Protein AF-A0A6M0SWA8-F1 (afdb_monomer)

Solvent-accessible surface area (backbone atoms only — not comparable to full-atom values): 9910 Å² total; per-residue (Å²): 118,70,66,63,54,53,54,52,53,52,52,48,53,52,52,54,49,52,57,47,47,53,58,35,50,73,80,53,57,75,92,80,44,59,65,74,57,52,52,50,52,48,52,51,48,14,58,76,69,71,44,57,56,64,62,43,41,53,39,29,36,50,33,35,75,61,70,36,56,73,95,47,14,62,62,49,36,49,51,20,42,51,37,8,68,78,25,74,37,49,47,63,52,30,41,50,33,52,40,44,51,29,62,45,65,70,53,54,78,85,45,48,64,58,52,45,51,48,44,47,50,24,26,72,65,20,59,53,40,38,45,48,42,32,70,22,44,52,78,28,41,58,55,32,39,76,57,72,44,49,70,68,56,51,37,48,51,46,15,54,38,15,54,74,70,39,52,51,61,54,39,33,51,52,52,43,52,52,44,52,50,52,50,55,62,67,67,77,118

Structure (mmCIF, N/CA/C/O backbone):
data_AF-A0A6M0SWA8-F1
#
_entry.id   AF-A0A6M0SWA8-F1
#
loop_
_atom_site.group_PDB
_atom_site.id
_atom_site.type_symbol
_atom_site.label_atom_id
_atom_site.label_alt_id
_atom_site.label_comp_id
_atom_site.label_asym_id
_atom_site.label_entity_id
_atom_site.label_seq_id
_atom_site.pdbx_PDB_ins_code
_atom_site.Cartn_x
_atom_site.Cartn_y
_atom_site.Cartn_z
_atom_site.occupancy
_atom_site.B_iso_or_equiv
_atom_site.auth_seq_id
_atom_site.auth_comp_id
_atom_site.auth_asym_id
_atom_site.auth_atom_id
_atom_site.pdbx_PDB_model_num
ATOM 1 N N . LEU A 1 1 ? -10.615 3.601 44.415 1.00 48.41 1 LEU A N 1
ATOM 2 C CA . LEU A 1 1 ? -10.155 4.590 43.409 1.00 48.41 1 LEU A CA 1
ATOM 3 C C . LEU A 1 1 ? -9.628 3.986 42.090 1.00 48.41 1 LEU A C 1
ATOM 5 O O . LEU A 1 1 ? -9.833 4.650 41.086 1.00 48.41 1 LEU A O 1
ATOM 9 N N . PRO A 1 2 ? -9.066 2.755 42.005 1.00 54.34 2 PRO A N 1
ATOM 10 C CA . PRO A 1 2 ? -8.656 2.176 40.709 1.00 54.34 2 PRO A CA 1
ATOM 11 C C . PRO A 1 2 ? -9.831 1.843 39.769 1.00 54.34 2 PRO A C 1
ATOM 13 O O . PRO A 1 2 ? -9.751 2.064 38.568 1.00 54.34 2 PRO A O 1
ATOM 16 N N . LEU A 1 3 ? -10.955 1.369 40.321 1.00 51.22 3 LEU A N 1
ATOM 17 C CA . LEU A 1 3 ? -12.119 0.914 39.543 1.00 51.22 3 LEU A CA 1
ATOM 18 C C . LEU A 1 3 ? -12.863 2.046 38.813 1.00 51.22 3 LEU A C 1
ATOM 20 O O . LEU A 1 3 ? -13.362 1.838 37.714 1.00 51.22 3 LEU A O 1
ATOM 24 N N . ALA A 1 4 ? -12.887 3.254 39.386 1.00 55.19 4 ALA A N 1
ATOM 25 C CA . ALA A 1 4 ? -13.486 4.419 38.732 1.00 55.19 4 ALA A CA 1
ATOM 26 C C . ALA A 1 4 ? -12.652 4.880 37.521 1.00 55.19 4 ALA A C 1
ATOM 28 O O . ALA A 1 4 ? -13.214 5.231 36.490 1.00 55.19 4 ALA A O 1
ATOM 29 N N . GLY A 1 5 ? -11.316 4.809 37.609 1.00 52.88 5 GLY A N 1
ATOM 30 C CA . GLY A 1 5 ? -10.421 5.137 36.493 1.00 52.88 5 GLY A CA 1
ATOM 31 C C . GLY A 1 5 ? -10.495 4.127 35.343 1.00 52.88 5 GLY A C 1
ATOM 32 O O . GLY A 1 5 ? -10.511 4.527 34.183 1.00 52.88 5 GLY A O 1
ATOM 33 N N .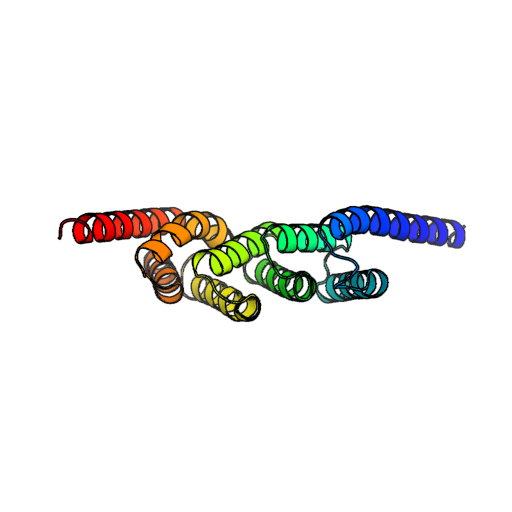 VAL A 1 6 ? -10.624 2.831 35.654 1.00 60.00 6 VAL A N 1
ATOM 34 C CA . VAL A 1 6 ? -10.799 1.768 34.645 1.00 60.00 6 VAL A CA 1
ATOM 35 C C . VAL A 1 6 ? -12.171 1.860 33.958 1.00 60.00 6 VAL A C 1
ATOM 37 O O . VAL A 1 6 ? -12.254 1.706 32.740 1.00 60.00 6 VAL A O 1
ATOM 40 N N . GLY A 1 7 ? -13.240 2.182 34.696 1.00 57.19 7 GLY A N 1
ATOM 41 C CA . GLY A 1 7 ? -14.581 2.378 34.125 1.00 57.19 7 GLY A CA 1
ATOM 42 C C . GLY A 1 7 ? -14.690 3.600 33.202 1.00 57.19 7 GLY A C 1
ATOM 43 O O . GLY A 1 7 ? -15.325 3.531 32.154 1.00 57.19 7 GLY A O 1
ATOM 44 N N . ILE A 1 8 ? -14.017 4.705 33.540 1.00 64.25 8 ILE A N 1
ATOM 45 C CA . ILE A 1 8 ? -13.989 5.913 32.696 1.00 64.25 8 ILE A CA 1
ATOM 46 C C . ILE A 1 8 ? -13.127 5.691 31.445 1.00 64.25 8 ILE A C 1
ATOM 48 O O . ILE A 1 8 ? -13.521 6.093 30.351 1.00 64.25 8 ILE A O 1
ATOM 52 N N . ALA A 1 9 ? -11.977 5.020 31.580 1.00 63.47 9 ALA A N 1
ATOM 53 C CA . ALA A 1 9 ? -11.093 4.736 30.450 1.00 63.47 9 ALA A CA 1
ATOM 54 C C . ALA A 1 9 ? -11.745 3.794 29.423 1.00 63.47 9 ALA A C 1
ATOM 56 O O . ALA A 1 9 ? -11.674 4.049 28.223 1.00 63.47 9 ALA A O 1
ATOM 57 N N . THR A 1 10 ? -12.424 2.740 29.884 1.00 66.19 10 THR A N 1
ATOM 58 C CA . THR A 1 10 ? -13.144 1.797 29.007 1.00 66.19 10 THR A CA 1
ATOM 59 C C . THR A 1 10 ? -14.345 2.444 28.318 1.00 66.19 10 THR A C 1
ATOM 61 O O . THR A 1 10 ? -14.522 2.254 27.117 1.00 66.19 10 THR A O 1
ATOM 64 N N . GLY A 1 11 ? -15.113 3.279 29.028 1.00 73.50 11 GLY A N 1
ATOM 65 C CA . GLY A 1 11 ? -16.209 4.048 28.433 1.00 73.50 11 GLY A CA 1
ATOM 66 C C . GLY A 1 11 ? -15.736 5.040 27.367 1.00 73.50 11 GLY A C 1
ATOM 67 O O . GLY A 1 11 ? -16.333 5.117 26.296 1.00 73.50 11 GLY A O 1
ATOM 68 N N . LYS A 1 12 ? -14.632 5.760 27.614 1.00 75.31 12 LYS A N 1
ATOM 69 C CA . LYS A 1 12 ? -14.051 6.685 26.630 1.00 75.31 12 LYS A CA 1
ATOM 70 C C . LYS A 1 12 ? -13.551 5.964 25.376 1.00 75.31 12 LYS A C 1
ATOM 72 O O . LYS A 1 12 ? -13.887 6.398 24.284 1.00 75.31 12 LYS A O 1
ATOM 77 N N . MET A 1 13 ? -12.817 4.860 25.525 1.00 75.94 13 MET A N 1
ATOM 78 C CA . MET A 1 13 ? -12.334 4.081 24.376 1.00 75.94 13 MET A CA 1
ATOM 79 C C . MET A 1 13 ? -13.484 3.530 23.523 1.00 75.94 13 MET A C 1
ATOM 81 O O . MET A 1 13 ? -13.403 3.562 22.301 1.00 75.94 13 MET A O 1
ATOM 85 N N . ALA A 1 14 ? -14.577 3.078 24.148 1.00 78.38 14 ALA A N 1
ATOM 86 C CA . ALA A 1 14 ? -15.762 2.629 23.418 1.00 78.38 14 ALA A CA 1
ATOM 87 C C . ALA A 1 14 ? -16.449 3.776 22.653 1.00 78.38 14 ALA A C 1
ATOM 89 O O . ALA A 1 14 ? -16.844 3.592 21.506 1.00 78.38 14 ALA A O 1
ATOM 90 N N . MET A 1 15 ? -16.562 4.965 23.258 1.00 82.38 15 MET A N 1
ATOM 91 C CA . MET A 1 15 ? -17.120 6.146 22.584 1.00 82.38 15 MET A CA 1
ATOM 92 C C . MET A 1 15 ? -16.237 6.640 21.431 1.00 82.38 15 MET A C 1
ATOM 94 O O . MET A 1 15 ? -16.758 6.984 20.372 1.00 82.38 15 MET A O 1
ATOM 98 N N . ASP A 1 16 ? -14.916 6.677 21.627 1.00 82.69 16 ASP A N 1
ATOM 99 C CA . ASP A 1 16 ? -13.962 7.094 20.594 1.00 82.69 16 ASP A CA 1
ATOM 100 C C . ASP A 1 16 ? -13.998 6.108 19.409 1.00 82.69 16 ASP A C 1
ATOM 102 O O . ASP A 1 16 ? -14.085 6.533 18.255 1.00 82.69 16 ASP A O 1
ATOM 106 N N . PHE A 1 17 ? -14.063 4.799 19.688 1.00 86.12 17 PHE A N 1
ATOM 107 C CA . PHE A 1 17 ? -14.251 3.778 18.658 1.00 86.12 17 PHE A CA 1
ATOM 108 C C . PHE A 1 17 ? -15.569 3.948 17.901 1.00 86.12 17 PHE A C 1
ATOM 110 O O . PHE A 1 17 ? -15.567 3.914 16.675 1.00 86.12 17 PHE A O 1
ATOM 117 N N . GLU A 1 18 ? -16.688 4.166 18.596 1.00 86.88 18 GLU A N 1
ATOM 118 C CA . GLU A 1 18 ? -17.991 4.360 17.949 1.00 86.88 18 GLU A CA 1
ATOM 119 C C . GLU A 1 18 ? -17.982 5.590 17.026 1.00 86.88 18 GLU A C 1
ATOM 121 O O . GLU A 1 18 ? -18.506 5.541 15.916 1.00 86.88 18 GLU A O 1
ATOM 126 N N . SER A 1 19 ? -17.320 6.671 17.446 1.00 86.25 19 SER A N 1
ATOM 127 C CA . SER A 1 19 ? -17.124 7.876 16.631 1.00 86.25 19 SER A CA 1
ATOM 128 C C . SER A 1 19 ? -16.290 7.600 15.374 1.00 86.25 19 SER A C 1
ATOM 130 O O . SER A 1 19 ? -16.637 8.037 14.275 1.00 86.25 19 SER A O 1
ATOM 132 N N . ASN A 1 20 ? -15.207 6.831 15.500 1.00 83.56 20 ASN A N 1
ATOM 133 C CA . ASN A 1 20 ? -14.373 6.459 14.357 1.00 83.56 20 ASN A CA 1
ATOM 134 C C . ASN A 1 20 ? -15.078 5.471 13.426 1.00 83.56 20 ASN A C 1
ATOM 136 O O . ASN A 1 20 ? -15.030 5.634 12.205 1.00 83.56 20 ASN A O 1
ATOM 140 N N . PHE A 1 21 ? -15.814 4.510 13.977 1.00 90.81 21 PHE A N 1
ATOM 141 C CA . PHE A 1 21 ? -16.659 3.620 13.196 1.00 90.81 21 PHE A CA 1
ATOM 142 C C . PHE A 1 21 ? -17.759 4.387 12.464 1.00 90.81 21 PHE A C 1
ATOM 144 O O . PHE A 1 21 ? -18.060 4.052 11.325 1.00 90.81 21 PHE A O 1
ATOM 151 N N . ALA A 1 22 ? -18.317 5.449 13.053 1.00 90.81 22 ALA A N 1
ATOM 152 C CA . ALA A 1 22 ? -19.299 6.288 12.374 1.00 90.81 22 ALA A CA 1
ATOM 153 C C . ALA A 1 22 ? -18.744 6.922 11.087 1.00 90.81 22 ALA A C 1
ATOM 155 O O . ALA A 1 22 ? -19.502 7.125 10.146 1.00 90.81 22 ALA A O 1
ATOM 156 N N . LYS A 1 23 ? -17.430 7.191 10.998 1.00 89.75 23 LYS A N 1
ATOM 157 C CA . LYS A 1 23 ? -16.792 7.589 9.729 1.00 89.75 23 LYS A CA 1
ATOM 158 C C . LYS A 1 23 ? -16.758 6.425 8.743 1.00 89.75 23 LYS A C 1
ATOM 160 O O . LYS A 1 23 ? -17.141 6.600 7.591 1.00 89.75 23 LYS A O 1
ATOM 165 N N . VAL A 1 24 ? -16.335 5.240 9.186 1.00 91.81 24 VAL A N 1
ATOM 166 C CA . VAL A 1 24 ? -16.297 4.031 8.345 1.00 91.81 24 VAL A CA 1
ATOM 167 C C . VAL A 1 24 ? -17.693 3.698 7.815 1.00 91.81 24 VAL A C 1
ATOM 169 O O . VAL A 1 24 ? -17.849 3.442 6.628 1.00 91.81 24 VAL A O 1
ATOM 172 N N . SER A 1 25 ? -18.731 3.786 8.645 1.00 91.88 25 SER A N 1
ATOM 173 C CA . SER A 1 25 ? -20.102 3.476 8.242 1.00 91.88 25 SER A CA 1
ATOM 174 C C . SER A 1 25 ? -20.669 4.430 7.191 1.00 91.88 25 SER A C 1
ATOM 176 O O . SER A 1 25 ? -21.586 4.038 6.478 1.00 91.88 25 SER A O 1
ATOM 178 N N . THR A 1 26 ? -20.109 5.638 7.022 1.00 93.50 26 THR A N 1
ATOM 179 C CA . THR A 1 26 ? -20.525 6.550 5.937 1.00 93.50 26 THR A CA 1
ATOM 180 C C . THR A 1 26 ? -20.212 6.019 4.540 1.00 93.50 26 THR A C 1
ATOM 182 O O . THR A 1 26 ? -20.862 6.430 3.581 1.00 93.50 26 THR A O 1
ATOM 185 N N . VAL A 1 27 ? -19.233 5.116 4.423 1.00 91.69 27 VAL A N 1
ATOM 186 C CA . VAL A 1 27 ? -18.829 4.489 3.156 1.00 91.69 27 VAL A CA 1
ATOM 187 C C . VAL A 1 27 ? -19.264 3.025 3.058 1.00 91.69 27 VAL A C 1
ATOM 189 O O . VAL A 1 27 ? -18.990 2.380 2.050 1.00 91.69 27 VAL A O 1
ATOM 192 N N . LEU A 1 28 ? -19.947 2.501 4.083 1.00 91.50 28 LEU A N 1
ATOM 193 C CA . LEU A 1 28 ? -20.493 1.146 4.087 1.00 91.50 28 LEU A CA 1
ATOM 194 C C . LEU A 1 28 ? -21.960 1.130 3.646 1.00 91.50 28 LEU A C 1
ATOM 196 O O . LEU A 1 28 ? -22.745 2.013 3.985 1.00 91.50 28 LEU A O 1
ATOM 200 N N . ASP A 1 29 ? -22.348 0.058 2.962 1.00 91.00 29 ASP A N 1
ATOM 201 C CA . ASP A 1 29 ? -23.743 -0.280 2.688 1.00 91.00 29 ASP A CA 1
ATOM 202 C C . ASP A 1 29 ? -24.220 -1.332 3.696 1.00 91.00 29 ASP A C 1
ATOM 204 O O . ASP A 1 29 ? -23.761 -2.479 3.699 1.00 91.00 29 ASP A O 1
ATOM 208 N N . SER A 1 30 ? -25.176 -0.946 4.541 1.00 88.38 30 SER A N 1
ATOM 209 C CA . SER A 1 30 ? -25.758 -1.815 5.568 1.00 88.38 30 SER A CA 1
ATOM 210 C C . SER A 1 30 ? -26.562 -2.994 5.009 1.00 88.38 30 SER A C 1
ATOM 212 O O . SER A 1 30 ? -26.872 -3.920 5.757 1.00 88.38 30 SER A O 1
ATOM 214 N N . ASN A 1 31 ? -26.897 -2.998 3.714 1.00 90.19 31 ASN A N 1
ATOM 215 C CA . ASN A 1 31 ? -27.516 -4.152 3.056 1.00 90.19 31 ASN A CA 1
ATOM 216 C C . ASN A 1 31 ? -26.491 -5.229 2.673 1.00 90.19 31 ASN A C 1
ATOM 218 O O . ASN A 1 31 ? -26.875 -6.368 2.414 1.00 90.19 31 ASN A O 1
ATOM 222 N N . ILE A 1 32 ? -25.204 -4.870 2.604 1.00 88.81 32 ILE A N 1
ATOM 223 C CA . ILE A 1 32 ? -24.116 -5.759 2.178 1.00 88.81 32 ILE A CA 1
ATOM 224 C C . ILE A 1 32 ? -23.350 -6.289 3.392 1.00 88.81 32 ILE A C 1
ATOM 226 O O . ILE A 1 32 ? -23.013 -7.472 3.430 1.00 88.81 32 ILE A O 1
ATOM 230 N N . VAL A 1 33 ? -23.094 -5.440 4.391 1.00 90.44 33 VAL A N 1
ATOM 231 C CA . VAL A 1 33 ? -22.358 -5.816 5.607 1.00 90.44 33 VAL A CA 1
ATOM 232 C C . VAL A 1 33 ? -23.167 -5.538 6.872 1.00 90.44 33 VAL A C 1
ATOM 234 O O . VAL A 1 33 ? -23.855 -4.525 6.989 1.00 90.44 33 VAL A O 1
ATOM 237 N N . ASN A 1 34 ? -23.044 -6.422 7.865 1.00 93.69 34 ASN A N 1
ATOM 238 C CA . ASN A 1 34 ? -23.586 -6.183 9.198 1.00 93.69 34 ASN A CA 1
ATOM 239 C C . ASN A 1 34 ? -22.611 -5.311 10.002 1.00 93.69 34 ASN A C 1
ATOM 241 O O . ASN A 1 34 ? -21.468 -5.704 10.223 1.00 93.69 34 ASN A O 1
ATOM 245 N N . PHE A 1 35 ? -23.059 -4.145 10.469 1.00 92.69 35 PHE A N 1
ATOM 246 C CA . PHE A 1 35 ? -22.194 -3.201 11.182 1.00 92.69 35 PHE A CA 1
ATOM 247 C C . PHE A 1 35 ? -21.642 -3.745 12.503 1.00 92.69 35 PHE A C 1
ATOM 249 O O . PHE A 1 35 ? -20.493 -3.460 12.833 1.00 92.69 35 PHE A O 1
ATOM 256 N N . ASP A 1 36 ? -22.414 -4.535 13.248 1.00 91.69 36 ASP A N 1
ATOM 257 C CA . ASP A 1 36 ? -21.958 -5.085 14.526 1.00 91.69 36 ASP A CA 1
ATOM 258 C C . ASP A 1 36 ? -20.887 -6.154 14.332 1.00 91.69 36 ASP A C 1
ATOM 260 O O . ASP A 1 36 ? -20.001 -6.294 15.175 1.00 91.69 36 ASP A O 1
ATOM 264 N N . ASP A 1 37 ? -20.954 -6.927 13.253 1.00 92.25 37 ASP A N 1
ATOM 265 C CA . ASP A 1 37 ? -19.904 -7.886 12.908 1.00 92.25 37 ASP A CA 1
ATOM 266 C C . ASP A 1 37 ? -18.684 -7.164 12.337 1.00 92.25 37 ASP A C 1
ATOM 268 O O . ASP A 1 37 ? -17.570 -7.400 12.796 1.00 92.25 37 ASP A O 1
ATOM 272 N N . TYR A 1 38 ? -18.894 -6.157 11.488 1.00 93.94 38 TYR A N 1
ATOM 273 C CA . TYR A 1 38 ? -17.816 -5.333 10.941 1.00 93.94 38 TYR A CA 1
ATOM 274 C C . TYR A 1 38 ? -17.005 -4.612 12.032 1.00 93.94 38 TYR A C 1
ATOM 276 O O . TYR A 1 38 ? -15.779 -4.520 11.960 1.00 93.94 38 TYR A O 1
ATOM 284 N N . LYS A 1 39 ? -17.672 -4.131 13.090 1.00 93.38 39 LYS A N 1
ATOM 285 C CA . LYS A 1 39 ? -17.007 -3.586 14.284 1.00 93.38 39 LYS A CA 1
ATOM 286 C C . LYS A 1 39 ? -16.116 -4.623 14.963 1.00 93.38 39 LYS A C 1
ATOM 288 O O . LYS A 1 39 ? -14.992 -4.294 15.340 1.00 93.38 39 LYS A O 1
ATOM 293 N N . LYS A 1 40 ? -16.604 -5.858 15.137 1.00 93.88 40 LYS A N 1
ATOM 294 C CA . LYS A 1 40 ? -15.820 -6.950 15.742 1.00 93.88 40 LYS A CA 1
ATOM 295 C C . LYS A 1 40 ? -14.608 -7.287 14.881 1.00 93.88 40 LYS A C 1
ATOM 297 O O . LYS A 1 40 ? -13.519 -7.430 15.430 1.00 93.88 40 LYS A O 1
ATOM 302 N N . ASP A 1 41 ? -14.781 -7.331 13.564 1.00 94.69 41 ASP A N 1
ATOM 303 C CA . ASP A 1 41 ? -13.701 -7.611 12.619 1.00 94.69 41 ASP A CA 1
ATOM 304 C C . ASP A 1 41 ? -12.610 -6.537 12.685 1.00 94.69 41 ASP A C 1
ATOM 306 O O . ASP A 1 41 ? -11.430 -6.868 12.791 1.00 94.69 41 ASP A O 1
ATOM 310 N N . ILE A 1 42 ? -12.987 -5.252 12.724 1.00 94.31 42 ILE A N 1
ATOM 311 C CA . ILE A 1 42 ? -12.039 -4.143 12.922 1.00 94.31 42 ILE A CA 1
ATOM 312 C C . ILE A 1 42 ? -11.285 -4.287 14.249 1.00 94.31 42 ILE A C 1
ATOM 314 O O . ILE A 1 42 ? -10.059 -4.169 14.268 1.00 94.31 42 ILE A O 1
ATOM 318 N N . LEU A 1 43 ? -11.991 -4.546 15.355 1.00 92.94 43 LEU A N 1
ATOM 319 C CA . LEU A 1 43 ? -11.377 -4.688 16.680 1.00 92.94 43 LEU A CA 1
ATOM 320 C C . LEU A 1 43 ? -10.385 -5.856 16.720 1.00 92.94 43 LEU A C 1
ATOM 322 O O . LEU A 1 43 ? -9.272 -5.709 17.232 1.00 92.94 43 LEU A O 1
ATOM 326 N N . GLN A 1 44 ? -10.771 -6.998 16.153 1.00 94.06 44 GLN A N 1
ATOM 327 C CA . GLN A 1 44 ? -9.931 -8.187 16.083 1.00 94.06 44 GLN A CA 1
ATOM 328 C C . GLN A 1 44 ? -8.697 -7.931 15.210 1.00 94.06 44 GLN A C 1
ATOM 330 O O . GLN A 1 44 ? -7.569 -8.130 15.658 1.00 94.06 44 GLN A O 1
ATOM 335 N N . ALA A 1 45 ? -8.892 -7.406 14.000 1.00 93.62 45 ALA A N 1
ATOM 336 C CA . ALA A 1 45 ? -7.817 -7.145 13.050 1.00 93.62 45 ALA A CA 1
ATOM 337 C C . ALA A 1 45 ? -6.823 -6.080 13.545 1.00 93.62 45 ALA A C 1
ATOM 339 O O . ALA A 1 45 ? -5.612 -6.226 13.350 1.00 93.62 45 ALA A O 1
ATOM 340 N N . SER A 1 46 ? -7.312 -5.034 14.215 1.00 91.88 46 SER A N 1
ATOM 341 C CA . SER A 1 46 ? -6.493 -4.017 14.886 1.00 91.88 46 SER A CA 1
ATOM 342 C C . SER A 1 46 ? -5.615 -4.641 15.974 1.00 91.88 46 SER A C 1
ATOM 344 O O . SER A 1 46 ? -4.401 -4.405 16.001 1.00 91.88 46 SER A O 1
ATOM 346 N N . SER A 1 47 ? -6.205 -5.491 16.820 1.00 91.62 47 SER A N 1
ATOM 347 C CA . SER A 1 47 ? -5.501 -6.206 17.888 1.00 91.62 47 SER A CA 1
ATOM 348 C C . SER A 1 47 ? -4.414 -7.133 17.333 1.00 91.62 47 SER A C 1
ATOM 350 O O . SER A 1 47 ? -3.253 -7.055 17.747 1.00 91.62 47 SER A O 1
ATOM 352 N N . ASP A 1 48 ? -4.754 -7.938 16.323 1.00 89.00 48 ASP A N 1
ATOM 353 C CA . ASP A 1 48 ? -3.834 -8.885 15.681 1.00 89.00 48 ASP A CA 1
ATOM 354 C C . ASP A 1 48 ? -2.682 -8.172 14.964 1.00 89.00 48 ASP A C 1
ATOM 356 O O . ASP A 1 48 ? -1.527 -8.608 15.009 1.00 89.00 48 ASP A O 1
ATOM 360 N N . SER A 1 49 ? -2.977 -7.023 14.350 1.00 85.38 49 SER A N 1
ATOM 361 C CA . SER A 1 49 ? -1.979 -6.179 13.686 1.00 85.38 49 SER A CA 1
ATOM 362 C C . SER A 1 49 ? -1.130 -5.373 14.677 1.00 85.38 49 SER A C 1
ATOM 364 O O .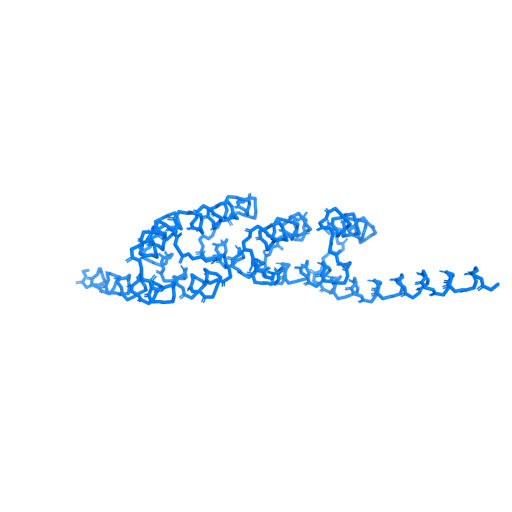 SER A 1 49 ? -0.080 -4.850 14.294 1.00 85.38 49 SER A O 1
ATOM 366 N N . LYS A 1 50 ? -1.533 -5.313 15.956 1.00 88.19 50 LYS A N 1
ATOM 367 C CA . LYS A 1 50 ? -0.949 -4.470 17.015 1.00 88.19 50 LYS A CA 1
ATOM 368 C C . LYS A 1 50 ? -0.962 -2.980 16.663 1.00 88.19 50 LYS A C 1
ATOM 370 O O . LYS A 1 50 ? 0.012 -2.274 16.925 1.00 88.19 50 LYS A O 1
ATOM 375 N N . ILE A 1 51 ? -2.053 -2.524 16.057 1.00 87.56 51 ILE A N 1
ATOM 376 C CA . ILE A 1 51 ? -2.267 -1.128 15.660 1.00 87.56 51 ILE A CA 1
ATOM 377 C C . ILE A 1 51 ? -3.469 -0.593 16.423 1.00 87.56 51 ILE A C 1
ATOM 379 O O . ILE A 1 51 ? -4.380 -1.358 16.728 1.00 87.56 51 ILE A O 1
ATOM 383 N N . SER A 1 52 ? -3.473 0.697 16.760 1.00 90.00 52 SER A N 1
ATOM 384 C CA . SER A 1 52 ? -4.622 1.296 17.442 1.00 90.00 52 SER A CA 1
ATOM 385 C C . SER A 1 52 ? -5.896 1.137 16.608 1.00 90.00 52 SER A C 1
ATOM 387 O O . SER A 1 52 ? -5.857 1.193 15.378 1.00 90.00 52 SER A O 1
ATOM 389 N N . VAL A 1 53 ? -7.030 0.925 17.275 1.00 90.38 53 VAL A N 1
ATOM 390 C CA . VAL A 1 53 ? -8.317 0.737 16.590 1.00 90.38 53 VAL A CA 1
ATOM 391 C C . VAL A 1 53 ? -8.673 1.971 15.760 1.00 90.38 53 VAL A C 1
ATOM 393 O O . VAL A 1 53 ? -9.227 1.838 14.672 1.00 90.38 53 VAL A O 1
ATOM 396 N N . ASP A 1 54 ? -8.298 3.157 16.238 1.00 89.00 54 ASP A N 1
ATOM 397 C CA . ASP A 1 54 ? -8.509 4.432 15.556 1.00 89.00 54 ASP A CA 1
ATOM 398 C C . ASP A 1 54 ? -7.753 4.479 14.223 1.00 89.00 54 ASP A C 1
ATOM 400 O O . ASP A 1 54 ? -8.366 4.646 13.170 1.00 89.00 54 ASP A O 1
ATOM 404 N N . GLU A 1 55 ? -6.441 4.229 14.251 1.00 88.19 55 GLU A N 1
ATOM 405 C CA . GLU A 1 55 ? -5.598 4.197 13.049 1.00 88.19 55 GLU A CA 1
ATOM 406 C C . GLU A 1 55 ? -6.042 3.096 12.076 1.00 88.19 55 GLU A C 1
ATOM 408 O O . GLU A 1 55 ? -6.080 3.301 10.862 1.00 88.19 55 GLU A O 1
ATOM 413 N N . PHE A 1 56 ? -6.431 1.929 12.597 1.00 92.12 56 PHE A N 1
ATOM 414 C CA . PHE A 1 56 ? -6.933 0.843 11.763 1.00 92.12 56 PHE A CA 1
ATOM 415 C C . PHE A 1 56 ? -8.269 1.210 11.101 1.00 92.12 56 PHE A C 1
ATOM 417 O O . PHE A 1 56 ? -8.448 0.971 9.910 1.00 92.12 56 PHE A O 1
ATOM 424 N N . SER A 1 57 ? -9.191 1.838 11.836 1.00 92.81 57 SER A N 1
ATOM 425 C CA . SER A 1 57 ? -10.486 2.285 11.303 1.00 92.81 57 SER A CA 1
ATOM 426 C C . SER A 1 57 ? -10.311 3.342 10.210 1.00 92.81 57 SER A C 1
ATOM 428 O O . SER A 1 57 ? -10.977 3.274 9.176 1.00 92.81 57 SER A O 1
ATOM 430 N N . GLU A 1 58 ? -9.381 4.285 10.388 1.00 90.69 58 GLU A N 1
ATOM 431 C CA . GLU A 1 58 ? -9.039 5.278 9.361 1.00 90.69 58 GLU A CA 1
ATOM 432 C C . GLU A 1 58 ? -8.440 4.630 8.102 1.00 90.69 58 GLU A C 1
ATOM 434 O O . GLU A 1 58 ? -8.770 5.022 6.977 1.00 90.69 58 GLU A O 1
ATOM 439 N N . ALA A 1 59 ? -7.615 3.593 8.265 1.00 92.62 59 ALA A N 1
ATOM 440 C CA . ALA A 1 59 ? -7.067 2.831 7.146 1.00 92.62 59 ALA A CA 1
ATOM 441 C C . ALA A 1 59 ? -8.140 1.997 6.415 1.00 92.62 59 ALA A C 1
ATOM 443 O O . ALA A 1 59 ? -8.125 1.935 5.183 1.00 92.62 59 ALA A O 1
ATOM 444 N N . VAL A 1 60 ? -9.114 1.427 7.136 1.00 94.12 60 VAL A N 1
ATOM 445 C CA . VAL A 1 60 ? -10.272 0.740 6.531 1.00 94.12 60 VAL A CA 1
ATOM 446 C C . VAL A 1 60 ? -11.128 1.720 5.735 1.00 94.12 60 VAL A C 1
ATOM 448 O O . VAL A 1 60 ? -11.441 1.448 4.577 1.00 94.12 60 VAL A O 1
ATOM 451 N N . TYR A 1 61 ? -11.451 2.885 6.307 1.00 92.56 61 TYR A N 1
ATOM 452 C CA . TYR A 1 61 ? -12.161 3.951 5.592 1.00 92.56 61 TYR A CA 1
ATOM 453 C C . TYR A 1 61 ? -11.426 4.351 4.304 1.00 92.56 61 TYR A C 1
ATOM 455 O O . TYR A 1 61 ? -12.040 4.455 3.240 1.00 92.56 61 TYR A O 1
ATOM 463 N N . SER A 1 62 ? -10.106 4.535 4.390 1.00 91.75 62 SER A N 1
ATOM 464 C CA . SER A 1 62 ? -9.270 4.909 3.244 1.00 91.75 62 SER A CA 1
ATOM 465 C C . SER A 1 62 ? -9.255 3.818 2.173 1.00 91.75 62 SER A C 1
ATOM 467 O O . SER A 1 62 ? -9.354 4.125 0.990 1.00 91.75 62 SER A O 1
ATOM 469 N N . SER A 1 63 ? -9.208 2.546 2.579 1.00 93.12 63 SER A N 1
ATOM 470 C CA . SER A 1 63 ? -9.256 1.403 1.662 1.00 93.12 63 SER A CA 1
ATOM 471 C C . SER A 1 63 ? -10.578 1.357 0.892 1.00 93.12 63 SER A C 1
ATOM 473 O O . SER A 1 63 ? -10.568 1.276 -0.335 1.00 93.12 63 SER A O 1
ATOM 475 N N . ILE A 1 64 ? -11.716 1.485 1.583 1.00 93.06 64 ILE A N 1
ATOM 476 C CA . ILE A 1 64 ? -13.043 1.510 0.940 1.00 93.06 64 ILE A CA 1
ATOM 477 C C . ILE A 1 64 ? -13.163 2.723 0.010 1.00 93.06 64 ILE A C 1
ATOM 479 O O . ILE A 1 64 ? -13.600 2.598 -1.133 1.00 93.06 64 ILE A O 1
ATOM 483 N N . SER A 1 65 ? -12.703 3.892 0.466 1.00 91.00 65 SER A N 1
ATOM 484 C CA . SER A 1 65 ? -12.688 5.123 -0.337 1.00 91.00 65 SER A CA 1
ATOM 485 C C . SER A 1 65 ? -11.830 4.985 -1.600 1.00 91.00 65 SER A C 1
ATOM 487 O O . SER A 1 65 ? -12.145 5.566 -2.636 1.00 91.00 65 SER A O 1
ATOM 489 N N . ALA A 1 66 ? -10.778 4.167 -1.546 1.00 88.69 66 ALA A N 1
ATOM 490 C CA . ALA A 1 66 ? -9.934 3.801 -2.679 1.00 88.69 66 ALA A CA 1
ATOM 491 C C . ALA A 1 66 ? -10.515 2.653 -3.537 1.00 88.69 66 ALA A C 1
ATOM 493 O O . ALA A 1 66 ? -9.796 2.042 -4.330 1.00 88.69 66 ALA A O 1
ATOM 494 N N . SER A 1 67 ? -11.826 2.403 -3.422 1.00 87.69 67 SER A N 1
ATOM 495 C CA . SER A 1 67 ? -12.603 1.407 -4.175 1.00 87.69 67 SER A CA 1
ATOM 496 C C . SER A 1 67 ? -12.309 -0.056 -3.832 1.00 87.69 67 SER A C 1
ATOM 498 O O . SER A 1 67 ? -12.633 -0.950 -4.614 1.00 87.69 67 SER A O 1
ATOM 500 N N . VAL A 1 68 ? -11.732 -0.330 -2.659 1.00 91.69 68 VAL A N 1
ATOM 501 C CA . VAL A 1 68 ? -11.676 -1.700 -2.136 1.00 91.69 68 VAL A CA 1
ATOM 502 C C . VAL A 1 68 ? -13.079 -2.133 -1.725 1.00 91.69 68 VAL A C 1
ATOM 504 O O . VAL A 1 68 ? -13.786 -1.401 -1.035 1.00 91.69 68 VAL A O 1
ATOM 507 N N . ASP A 1 69 ? -13.475 -3.340 -2.131 1.00 91.56 69 ASP A N 1
ATOM 508 C CA . ASP A 1 69 ? -14.758 -3.920 -1.743 1.00 91.56 69 ASP A CA 1
ATOM 509 C C . ASP A 1 69 ? -14.891 -3.948 -0.214 1.00 91.56 69 ASP A C 1
ATOM 511 O O . ASP A 1 69 ? -14.035 -4.498 0.484 1.00 91.56 69 ASP A O 1
ATOM 515 N N . GLN A 1 70 ? -15.973 -3.371 0.308 1.00 92.69 70 GLN A N 1
ATOM 516 C CA . GLN A 1 70 ? -16.232 -3.300 1.744 1.00 92.69 70 GLN A CA 1
ATOM 517 C C . GLN A 1 70 ? -16.219 -4.670 2.433 1.00 92.69 70 GLN A C 1
ATOM 519 O O . GLN A 1 70 ? -15.763 -4.764 3.563 1.00 92.69 70 GLN A O 1
ATOM 524 N N . THR A 1 71 ? -16.616 -5.753 1.759 1.00 92.25 71 THR A N 1
ATOM 525 C CA . THR A 1 71 ? -16.574 -7.116 2.323 1.00 92.25 71 THR A CA 1
ATOM 526 C C . THR A 1 71 ? -15.150 -7.635 2.531 1.00 92.25 71 THR A C 1
ATOM 528 O O . THR A 1 71 ? -14.936 -8.557 3.311 1.00 92.25 71 THR A O 1
ATOM 531 N N . LYS A 1 72 ? -14.166 -7.030 1.855 1.00 92.75 72 LYS A N 1
ATOM 532 C CA . LYS A 1 72 ? -12.742 -7.397 1.899 1.00 92.75 72 LYS A CA 1
ATOM 533 C C . LYS A 1 72 ? -11.868 -6.314 2.517 1.00 92.75 72 LYS A C 1
ATOM 535 O O . LYS A 1 72 ? -10.677 -6.535 2.721 1.00 92.75 72 LYS A O 1
ATOM 540 N N . ALA A 1 73 ? -12.417 -5.136 2.799 1.00 93.56 73 ALA A N 1
ATOM 541 C CA . ALA A 1 73 ? -11.627 -3.975 3.183 1.00 93.56 73 ALA A CA 1
ATOM 542 C C . ALA A 1 73 ? -10.880 -4.170 4.509 1.00 93.56 73 ALA A C 1
ATOM 544 O O . ALA A 1 73 ? -9.750 -3.696 4.633 1.00 93.56 73 ALA A O 1
ATOM 545 N N . VAL A 1 74 ? -11.449 -4.905 5.471 1.00 94.12 74 VAL A N 1
ATOM 546 C CA . VAL A 1 74 ? -10.745 -5.257 6.718 1.00 94.12 74 VAL A CA 1
ATOM 547 C C . VAL A 1 74 ? -9.521 -6.128 6.426 1.00 94.12 74 VAL A C 1
ATOM 549 O O . VAL A 1 74 ? -8.417 -5.771 6.831 1.00 94.12 74 VAL A O 1
ATOM 552 N N . GLU A 1 75 ? -9.683 -7.214 5.663 1.00 92.56 75 GLU A N 1
ATOM 553 C CA . GLU A 1 75 ? -8.581 -8.114 5.293 1.00 92.56 75 GLU A CA 1
ATOM 554 C C . GLU A 1 75 ? -7.508 -7.391 4.467 1.00 92.56 75 GLU A C 1
ATOM 556 O O . GLU A 1 75 ? -6.309 -7.496 4.745 1.00 92.56 75 GLU A O 1
ATOM 561 N N . PHE A 1 76 ? -7.937 -6.604 3.480 1.00 94.56 76 PHE A N 1
ATOM 562 C CA . PHE A 1 76 ? -7.054 -5.768 2.677 1.00 94.56 76 PHE A CA 1
ATOM 563 C C . PHE A 1 76 ? -6.233 -4.823 3.561 1.00 94.56 76 PHE A C 1
ATOM 565 O O . PHE A 1 76 ? -5.010 -4.757 3.428 1.00 94.56 76 PHE A O 1
ATOM 572 N N . THR A 1 77 ? -6.892 -4.140 4.501 1.00 94.62 77 THR A N 1
ATOM 573 C CA . THR A 1 77 ? -6.234 -3.226 5.439 1.00 94.62 77 THR A CA 1
ATOM 574 C C . THR A 1 77 ? -5.240 -3.978 6.314 1.00 94.62 77 THR A C 1
ATOM 576 O O . THR A 1 77 ? -4.113 -3.525 6.477 1.00 94.62 77 THR A O 1
ATOM 579 N N . THR A 1 78 ? -5.582 -5.166 6.816 1.00 93.19 78 THR A N 1
ATOM 580 C CA . THR A 1 78 ? -4.635 -6.016 7.552 1.00 93.19 78 THR A CA 1
ATOM 581 C C . THR A 1 78 ? -3.388 -6.335 6.724 1.00 93.19 78 THR A C 1
ATOM 583 O O . THR A 1 78 ? -2.272 -6.277 7.246 1.00 93.19 78 THR A O 1
ATOM 586 N N . ASN A 1 79 ? -3.536 -6.635 5.433 1.00 92.94 79 ASN A N 1
ATOM 587 C CA . ASN A 1 79 ? -2.397 -6.885 4.548 1.00 92.94 79 ASN A CA 1
ATOM 588 C C . ASN A 1 79 ? -1.573 -5.615 4.294 1.00 92.94 79 ASN A C 1
ATOM 590 O O . ASN A 1 79 ? -0.345 -5.667 4.366 1.00 92.94 79 ASN A O 1
ATOM 594 N N . ALA A 1 80 ? -2.220 -4.463 4.109 1.00 94.06 80 ALA A N 1
ATOM 595 C CA . ALA A 1 80 ? -1.537 -3.175 4.012 1.00 94.06 80 ALA A CA 1
ATOM 596 C C . ALA A 1 80 ? -0.770 -2.828 5.298 1.00 94.06 80 ALA A C 1
ATOM 598 O O . ALA A 1 80 ? 0.358 -2.350 5.242 1.00 94.06 80 ALA A O 1
ATOM 599 N N . MET A 1 81 ? -1.313 -3.150 6.469 1.00 93.00 81 MET A N 1
ATOM 600 C CA . MET A 1 81 ? -0.634 -2.948 7.749 1.00 93.00 81 MET A CA 1
ATOM 601 C C . MET A 1 81 ? 0.576 -3.875 7.933 1.00 93.00 81 MET A C 1
ATOM 603 O O . MET A 1 81 ? 1.620 -3.456 8.443 1.00 93.00 81 MET A O 1
ATOM 607 N N . LYS A 1 82 ? 0.489 -5.126 7.463 1.00 92.19 82 LYS A N 1
ATOM 608 C CA . LYS A 1 82 ? 1.650 -6.032 7.394 1.00 92.19 82 LYS A CA 1
ATOM 609 C C . LYS A 1 82 ? 2.719 -5.493 6.443 1.00 92.19 82 LYS A C 1
ATOM 611 O O . LYS A 1 82 ? 3.894 -5.483 6.814 1.00 92.19 82 LYS A O 1
ATOM 616 N N . LEU A 1 83 ? 2.315 -5.000 5.268 1.00 93.62 83 LEU A N 1
ATOM 617 C CA . LEU A 1 83 ? 3.208 -4.343 4.312 1.00 93.62 83 LEU A CA 1
ATOM 618 C C . LEU A 1 83 ? 3.879 -3.121 4.940 1.00 93.62 83 LEU A C 1
ATOM 620 O O . LEU A 1 83 ? 5.090 -2.985 4.828 1.00 93.62 83 LEU A O 1
ATOM 624 N N . ALA A 1 84 ? 3.126 -2.270 5.636 1.00 92.88 84 ALA A N 1
ATOM 625 C CA . ALA A 1 84 ? 3.654 -1.086 6.303 1.00 92.88 84 ALA A CA 1
ATOM 626 C C . ALA A 1 84 ? 4.783 -1.450 7.272 1.00 92.88 84 ALA A C 1
ATOM 628 O O . ALA A 1 84 ? 5.880 -0.892 7.219 1.00 92.88 84 ALA A O 1
ATOM 629 N N . LYS A 1 85 ? 4.550 -2.479 8.088 1.00 89.75 85 LYS A N 1
ATOM 630 C CA . LYS A 1 85 ? 5.533 -2.969 9.051 1.00 89.75 85 LYS A CA 1
ATOM 631 C C . LYS A 1 85 ? 6.757 -3.621 8.399 1.00 89.75 85 LYS A C 1
ATOM 633 O O . LYS A 1 85 ? 7.870 -3.380 8.855 1.00 89.75 85 LYS A O 1
ATOM 638 N N . GLY A 1 86 ? 6.573 -4.447 7.367 1.00 90.19 86 GLY A N 1
ATOM 639 C CA . GLY A 1 86 ? 7.677 -5.130 6.670 1.00 90.19 86 GLY A CA 1
ATOM 640 C C . GLY A 1 86 ? 8.449 -4.238 5.689 1.00 90.19 86 GLY A C 1
ATOM 641 O O . GLY A 1 86 ? 9.630 -4.456 5.427 1.00 90.19 86 GLY A O 1
ATOM 642 N N . GLY A 1 87 ? 7.780 -3.222 5.158 1.00 88.69 87 GLY A N 1
ATOM 643 C CA . GLY A 1 87 ? 8.279 -2.277 4.165 1.00 88.69 87 GLY A CA 1
ATOM 644 C C . GLY A 1 87 ? 8.769 -0.952 4.747 1.00 88.69 87 GLY A C 1
ATOM 645 O O . GLY A 1 87 ? 9.104 -0.043 3.990 1.00 88.69 87 GLY A O 1
ATOM 646 N N . PHE A 1 88 ? 8.782 -0.830 6.080 1.00 87.81 88 PHE A N 1
ATOM 647 C CA . PHE A 1 88 ? 9.179 0.375 6.814 1.00 87.81 88 PHE A CA 1
ATOM 648 C C . PHE A 1 88 ? 8.440 1.643 6.349 1.00 87.81 88 PHE A C 1
ATOM 650 O O . PHE A 1 88 ? 9.043 2.702 6.185 1.00 87.81 88 PHE A O 1
ATOM 657 N N . THR A 1 89 ? 7.127 1.532 6.136 1.00 91.12 89 THR A N 1
ATOM 658 C CA . THR A 1 89 ? 6.254 2.641 5.725 1.00 91.12 89 THR A CA 1
ATOM 659 C C . THR A 1 89 ? 5.055 2.785 6.669 1.00 91.12 89 THR A C 1
ATOM 661 O O . THR A 1 89 ? 4.936 2.062 7.659 1.00 91.12 89 THR A O 1
ATOM 664 N N . THR A 1 90 ? 4.175 3.750 6.407 1.00 90.06 90 THR A N 1
ATOM 665 C CA . THR A 1 90 ? 2.944 3.957 7.181 1.00 90.06 90 THR A CA 1
ATOM 666 C C . THR A 1 90 ? 1.793 3.134 6.609 1.00 90.06 90 THR A C 1
ATOM 668 O O . THR A 1 90 ? 1.771 2.833 5.414 1.00 90.06 90 THR A O 1
ATOM 671 N N . GLY A 1 91 ? 0.798 2.805 7.441 1.00 88.31 91 GLY A N 1
ATOM 672 C CA . GLY A 1 91 ? -0.420 2.123 6.986 1.00 88.31 91 GLY A CA 1
ATOM 673 C C . GLY A 1 91 ? -1.101 2.858 5.830 1.00 88.31 91 GLY A C 1
ATOM 674 O O . GLY A 1 91 ? -1.444 2.247 4.824 1.00 88.31 91 GLY A O 1
ATOM 675 N N . ALA A 1 92 ? -1.191 4.189 5.924 1.00 87.56 92 ALA A N 1
ATOM 676 C CA . ALA A 1 92 ? -1.764 5.032 4.878 1.00 87.56 92 ALA A CA 1
ATOM 677 C C . ALA A 1 92 ? -1.019 4.913 3.537 1.00 87.56 92 ALA A C 1
ATOM 679 O O . ALA A 1 92 ? -1.652 4.713 2.505 1.00 87.56 92 ALA A O 1
ATOM 680 N N . LYS A 1 93 ? 0.320 4.979 3.540 1.00 90.69 93 LYS A N 1
ATOM 681 C CA . LYS A 1 93 ? 1.119 4.823 2.314 1.00 90.69 93 LYS A CA 1
ATOM 682 C C . LYS A 1 93 ? 1.047 3.409 1.745 1.00 90.69 93 LYS A C 1
ATOM 684 O O . LYS A 1 93 ? 1.030 3.245 0.530 1.00 90.69 93 LYS A O 1
ATOM 689 N N . ALA A 1 94 ? 0.986 2.394 2.607 1.00 92.62 94 ALA A N 1
ATOM 690 C CA . ALA A 1 94 ? 0.812 1.010 2.181 1.00 92.62 94 ALA A CA 1
ATOM 691 C C . ALA A 1 94 ? -0.553 0.789 1.505 1.00 92.62 94 ALA A C 1
ATOM 693 O O . ALA A 1 94 ? -0.609 0.194 0.431 1.00 92.62 94 ALA A O 1
ATOM 694 N N . VAL A 1 95 ? -1.637 1.315 2.090 1.00 92.56 95 VAL A N 1
ATOM 695 C CA . VAL A 1 95 ? -2.975 1.309 1.474 1.00 92.56 95 VAL A CA 1
ATOM 696 C C . VAL A 1 95 ? -2.940 2.034 0.129 1.00 92.56 95 VAL A C 1
ATOM 698 O O . VAL A 1 95 ? -3.401 1.484 -0.868 1.00 92.56 95 VAL A O 1
ATOM 701 N N . ASP A 1 96 ? -2.346 3.224 0.068 1.00 91.19 96 ASP A N 1
ATOM 702 C CA . ASP A 1 96 ? -2.280 4.037 -1.151 1.00 91.19 96 ASP A CA 1
ATOM 703 C C . ASP A 1 96 ? -1.531 3.334 -2.297 1.00 91.19 96 ASP A C 1
ATOM 705 O O . ASP A 1 96 ? -2.064 3.197 -3.399 1.00 91.19 96 ASP A O 1
ATOM 709 N N . VAL A 1 97 ? -0.334 2.788 -2.050 1.00 92.69 97 VAL A N 1
ATOM 710 C CA . VAL A 1 97 ? 0.424 2.092 -3.106 1.00 92.69 97 VAL A CA 1
ATOM 711 C C . VAL A 1 97 ? -0.259 0.801 -3.553 1.00 92.69 97 VAL A C 1
ATOM 713 O O . VAL A 1 97 ? -0.299 0.513 -4.750 1.00 92.69 97 VAL A O 1
ATOM 716 N N . MET A 1 98 ? -0.832 0.031 -2.621 1.00 94.00 98 MET A N 1
ATOM 717 C CA . MET A 1 98 ? -1.525 -1.216 -2.950 1.00 94.00 98 MET A CA 1
ATOM 718 C C . MET A 1 98 ? -2.802 -0.950 -3.747 1.00 94.00 98 MET A C 1
ATOM 720 O O . MET A 1 98 ? -3.048 -1.624 -4.745 1.00 94.00 98 MET A O 1
ATOM 724 N N . THR A 1 99 ? -3.591 0.049 -3.350 1.00 92.56 99 THR A N 1
ATOM 725 C CA . THR A 1 99 ? -4.807 0.439 -4.081 1.00 92.56 99 THR A CA 1
ATOM 726 C C . THR A 1 99 ? -4.467 1.054 -5.433 1.00 92.56 99 THR A C 1
ATOM 728 O O . THR A 1 99 ? -5.091 0.698 -6.429 1.00 92.56 99 THR A O 1
ATOM 731 N N . THR A 1 100 ? -3.416 1.874 -5.523 1.00 92.56 100 THR A N 1
ATOM 732 C CA . THR A 1 100 ? -2.913 2.405 -6.799 1.00 92.56 100 THR A CA 1
ATOM 733 C C . THR A 1 100 ? -2.482 1.286 -7.743 1.00 92.56 100 THR A C 1
ATOM 735 O O . THR A 1 100 ? -2.827 1.315 -8.923 1.00 92.56 100 THR A O 1
ATOM 738 N N . ALA A 1 101 ? -1.771 0.272 -7.244 1.00 93.00 101 ALA A N 1
ATOM 739 C CA . ALA A 1 101 ? -1.386 -0.896 -8.029 1.00 93.00 101 ALA A CA 1
ATOM 740 C C . ALA A 1 101 ? -2.607 -1.701 -8.499 1.00 93.00 101 ALA A C 1
ATOM 742 O O . ALA A 1 101 ? -2.727 -1.988 -9.689 1.00 93.00 101 ALA A O 1
ATOM 743 N N . ILE A 1 102 ? -3.533 -2.024 -7.593 1.00 92.50 102 ILE A N 1
ATOM 744 C CA . ILE A 1 102 ? -4.739 -2.796 -7.918 1.00 92.50 102 ILE A CA 1
ATOM 745 C C . ILE A 1 102 ? -5.591 -2.064 -8.952 1.00 92.50 102 ILE A C 1
ATOM 747 O O . ILE A 1 102 ? -5.939 -2.638 -9.982 1.00 92.50 102 ILE A O 1
ATOM 751 N N . ASN A 1 103 ? -5.864 -0.782 -8.723 1.00 90.75 103 ASN A N 1
ATOM 752 C CA . ASN A 1 103 ? -6.701 0.024 -9.603 1.00 90.75 103 ASN A CA 1
ATOM 753 C C . ASN A 1 103 ? -6.002 0.288 -10.943 1.00 90.75 103 ASN A C 1
ATOM 755 O O . ASN A 1 103 ? -6.608 0.128 -12.003 1.00 90.75 103 ASN A O 1
ATOM 759 N N . GLY A 1 104 ? -4.713 0.636 -10.909 1.00 90.94 104 GLY A N 1
ATOM 760 C CA . GLY A 1 104 ? -3.913 0.929 -12.096 1.00 90.94 104 GLY A CA 1
ATOM 761 C C . GLY A 1 104 ? -3.795 -0.263 -13.041 1.00 90.94 104 GLY A C 1
ATOM 762 O O . GLY A 1 104 ? -3.894 -0.089 -14.254 1.00 90.94 104 GLY A O 1
ATOM 763 N N . TYR A 1 105 ? -3.655 -1.474 -12.501 1.00 92.44 105 TYR A N 1
ATOM 764 C CA . TYR A 1 105 ? -3.547 -2.711 -13.281 1.00 92.44 105 TYR A CA 1
ATOM 765 C C . TYR A 1 105 ? -4.860 -3.498 -13.398 1.00 92.44 105 TYR A C 1
ATOM 767 O O . TYR A 1 105 ? -4.863 -4.584 -13.975 1.00 92.44 105 TYR A O 1
ATOM 775 N N . LYS A 1 106 ? -5.980 -2.957 -12.894 1.00 90.38 106 LYS A N 1
ATOM 776 C CA . LYS A 1 106 ? -7.303 -3.614 -12.882 1.00 90.38 106 LYS A CA 1
ATOM 777 C C . LYS A 1 106 ? -7.261 -5.022 -12.269 1.00 90.38 106 LYS A C 1
ATOM 779 O O . LYS A 1 106 ? -7.903 -5.949 -12.768 1.00 90.38 106 LYS A O 1
ATOM 784 N N . LEU A 1 107 ? -6.469 -5.177 -11.214 1.00 91.00 107 LEU A N 1
ATOM 785 C CA . LEU A 1 107 ? -6.330 -6.426 -10.470 1.00 91.00 107 LEU A CA 1
ATOM 786 C C . LEU A 1 107 ? -7.511 -6.619 -9.521 1.00 91.00 107 LEU A C 1
ATOM 788 O O . LEU A 1 107 ? -8.319 -5.713 -9.302 1.00 91.00 107 LEU A O 1
ATOM 792 N N . LYS A 1 108 ? -7.610 -7.812 -8.941 1.00 89.06 108 LYS A N 1
ATOM 793 C CA . LYS A 1 108 ? -8.607 -8.089 -7.909 1.00 89.06 108 LYS A CA 1
ATOM 794 C C . LYS A 1 108 ? -8.062 -7.688 -6.544 1.00 89.06 108 LYS A C 1
ATOM 796 O O . LYS A 1 108 ? -6.858 -7.734 -6.310 1.00 89.06 108 LYS A O 1
ATOM 801 N N . THR A 1 109 ? -8.941 -7.352 -5.603 1.00 84.06 109 THR A N 1
ATOM 802 C CA . THR A 1 109 ? -8.539 -7.108 -4.206 1.00 84.06 109 THR A CA 1
ATOM 803 C C . THR A 1 109 ? -7.827 -8.321 -3.603 1.00 84.06 109 THR A C 1
ATOM 805 O O . THR A 1 109 ? -6.911 -8.168 -2.805 1.00 84.06 109 THR A O 1
ATOM 808 N N . GLU A 1 110 ? -8.188 -9.528 -4.035 1.00 86.12 110 GLU A N 1
ATOM 809 C CA . GLU A 1 110 ? -7.533 -10.787 -3.672 1.00 86.12 110 GLU A CA 1
ATOM 810 C C . GLU A 1 110 ? -6.046 -10.834 -4.069 1.00 86.12 110 GLU A C 1
ATOM 812 O O . GLU A 1 110 ? -5.268 -11.556 -3.449 1.00 86.12 110 GLU A O 1
ATOM 817 N N . ASP A 1 111 ? -5.623 -10.028 -5.049 1.00 89.19 111 ASP A N 1
ATOM 818 C CA . ASP A 1 111 ? -4.221 -9.907 -5.457 1.00 89.19 111 ASP A CA 1
ATOM 819 C C . ASP A 1 111 ? -3.412 -8.985 -4.525 1.00 89.19 111 ASP A C 1
ATOM 821 O O . ASP A 1 111 ? -2.203 -8.830 -4.703 1.00 89.19 111 ASP A O 1
ATOM 825 N N . ALA A 1 112 ? -4.030 -8.387 -3.501 1.00 89.38 112 ALA A N 1
ATOM 826 C CA . ALA A 1 112 ? -3.364 -7.506 -2.542 1.00 89.38 112 ALA A CA 1
ATOM 827 C C . ALA A 1 112 ? -2.134 -8.152 -1.891 1.00 89.38 112 ALA A C 1
ATOM 829 O O . ALA A 1 112 ? -1.087 -7.514 -1.788 1.00 89.38 112 ALA A O 1
ATOM 830 N N . THR A 1 113 ? -2.225 -9.429 -1.508 1.00 91.00 113 THR A N 1
ATOM 831 C CA . THR A 1 113 ? -1.084 -10.178 -0.959 1.00 91.00 113 THR A CA 1
ATOM 832 C C . THR A 1 113 ? 0.042 -10.291 -1.983 1.00 91.00 113 THR A C 1
ATOM 834 O O . THR A 1 113 ? 1.188 -10.003 -1.660 1.00 91.00 113 THR A O 1
ATOM 837 N N . LYS A 1 114 ? -0.283 -10.598 -3.247 1.00 92.06 114 LYS A N 1
ATOM 838 C CA . LYS A 1 114 ? 0.702 -10.672 -4.336 1.00 92.06 114 LYS A CA 1
ATOM 839 C C . LYS A 1 114 ? 1.399 -9.326 -4.554 1.00 92.06 114 LYS A C 1
ATOM 841 O O . LYS A 1 114 ? 2.613 -9.292 -4.737 1.00 92.06 114 LYS A O 1
ATOM 846 N N . ILE A 1 115 ? 0.653 -8.221 -4.525 1.00 93.19 115 ILE A N 1
ATOM 847 C CA . ILE A 1 115 ? 1.220 -6.871 -4.654 1.00 93.19 115 ILE A CA 1
ATOM 848 C C . ILE A 1 115 ? 2.119 -6.529 -3.466 1.00 93.19 115 ILE A C 1
ATOM 850 O O . ILE A 1 115 ? 3.226 -6.030 -3.663 1.00 93.19 115 ILE A O 1
ATOM 854 N N . SER A 1 116 ? 1.674 -6.824 -2.245 1.00 93.62 116 SER A N 1
ATOM 855 C CA . SER A 1 116 ? 2.469 -6.637 -1.031 1.00 93.62 116 SER A CA 1
ATOM 856 C C . SER A 1 116 ? 3.794 -7.402 -1.110 1.00 93.62 116 SER A C 1
ATOM 858 O O . SER A 1 116 ? 4.860 -6.805 -0.939 1.00 93.62 116 SER A O 1
ATOM 860 N N . ASP A 1 117 ? 3.741 -8.685 -1.469 1.00 94.38 117 ASP A N 1
ATOM 861 C CA . ASP A 1 117 ? 4.920 -9.534 -1.629 1.00 94.38 117 ASP A CA 1
ATOM 862 C C . ASP A 1 117 ? 5.856 -8.999 -2.715 1.00 94.38 117 ASP A C 1
ATOM 864 O O . ASP A 1 117 ? 7.068 -8.931 -2.512 1.00 94.38 117 ASP A O 1
ATOM 868 N N . LEU A 1 118 ? 5.313 -8.556 -3.851 1.00 95.44 118 LEU A N 1
ATOM 869 C CA . LEU A 1 118 ? 6.102 -7.991 -4.942 1.00 95.44 118 LEU A CA 1
ATOM 870 C C . LEU A 1 118 ? 6.849 -6.719 -4.510 1.00 95.44 118 LEU A C 1
ATOM 872 O O . LEU A 1 118 ? 8.027 -6.555 -4.8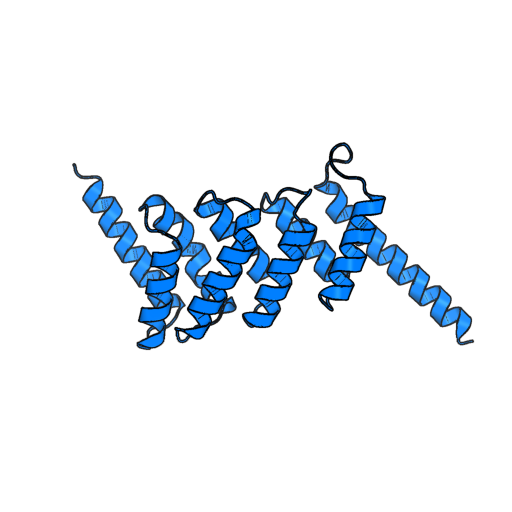40 1.00 95.44 118 LEU A O 1
ATOM 876 N N . LEU A 1 119 ? 6.208 -5.838 -3.737 1.00 95.44 119 LEU A N 1
ATOM 877 C CA . LEU A 1 119 ? 6.839 -4.631 -3.192 1.00 95.44 119 LEU A CA 1
ATOM 878 C C . LEU A 1 119 ? 7.942 -4.975 -2.179 1.00 95.44 119 LEU A C 1
ATOM 880 O O . LEU A 1 119 ? 9.030 -4.400 -2.244 1.00 95.44 119 LEU A O 1
ATOM 884 N N . ILE A 1 120 ? 7.710 -5.954 -1.299 1.00 96.00 120 ILE A N 1
ATOM 885 C CA . ILE A 1 120 ? 8.728 -6.439 -0.353 1.00 96.00 120 ILE A CA 1
ATOM 886 C C . ILE A 1 120 ? 9.908 -7.082 -1.088 1.00 96.00 120 ILE A C 1
ATOM 888 O O . ILE A 1 120 ? 11.062 -6.813 -0.757 1.00 96.00 120 ILE A O 1
ATOM 892 N N . VAL A 1 121 ? 9.654 -7.894 -2.113 1.00 96.38 121 VAL A N 1
ATOM 893 C CA . VAL A 1 121 ? 10.710 -8.494 -2.940 1.00 96.38 121 VAL A CA 1
ATOM 894 C C . VAL A 1 121 ? 11.497 -7.411 -3.682 1.00 96.38 121 VAL A C 1
ATOM 896 O O . VAL A 1 121 ? 12.724 -7.470 -3.710 1.00 96.38 121 VAL A O 1
ATOM 899 N N . THR A 1 122 ? 10.823 -6.387 -4.211 1.00 96.06 122 THR A N 1
ATOM 900 C CA . THR A 1 122 ? 11.473 -5.236 -4.861 1.00 96.06 122 THR A CA 1
ATOM 901 C C . THR A 1 122 ? 12.405 -4.509 -3.894 1.00 96.06 122 THR A C 1
ATOM 903 O O . THR A 1 122 ? 13.562 -4.258 -4.231 1.00 96.06 122 THR A O 1
ATOM 906 N N . GLN A 1 123 ? 11.932 -4.235 -2.674 1.00 95.75 123 GLN A N 1
ATOM 907 C CA . GLN A 1 123 ? 12.737 -3.673 -1.587 1.00 95.75 123 GLN A CA 1
ATOM 908 C C . GLN A 1 123 ? 13.956 -4.550 -1.272 1.00 95.75 123 GLN A C 1
ATOM 910 O O . GLN A 1 123 ? 15.070 -4.043 -1.200 1.00 95.75 123 GLN A O 1
ATOM 915 N N . ASN A 1 124 ? 13.761 -5.861 -1.110 1.00 95.69 124 ASN A N 1
ATOM 916 C CA . ASN A 1 124 ? 14.817 -6.783 -0.687 1.00 95.69 124 ASN A CA 1
ATOM 917 C C . ASN A 1 124 ? 15.888 -7.021 -1.764 1.00 95.69 124 ASN A C 1
ATOM 919 O O . ASN A 1 124 ? 17.043 -7.288 -1.435 1.00 95.69 124 ASN A O 1
ATOM 923 N N . LEU A 1 125 ? 15.508 -6.980 -3.044 1.00 97.00 125 LEU A N 1
ATOM 924 C CA . LEU A 1 125 ? 16.427 -7.180 -4.169 1.00 97.00 125 LEU A CA 1
ATOM 925 C C . LEU A 1 125 ? 17.086 -5.879 -4.641 1.00 97.00 125 LEU A C 1
ATOM 927 O O . LEU A 1 125 ? 18.150 -5.930 -5.267 1.00 97.00 125 LEU A O 1
ATOM 931 N N . GLY A 1 126 ? 16.448 -4.742 -4.370 1.00 95.81 126 GLY A N 1
ATOM 932 C CA . GLY A 1 126 ? 16.933 -3.406 -4.680 1.00 95.81 126 GLY A CA 1
ATOM 933 C C . GLY A 1 126 ? 17.646 -2.727 -3.512 1.00 95.81 126 GLY A C 1
ATOM 934 O O . GLY A 1 126 ? 17.913 -3.315 -2.467 1.00 95.81 126 GLY A O 1
ATOM 935 N N . LYS A 1 127 ? 17.946 -1.442 -3.702 1.00 94.50 127 LYS A N 1
ATOM 936 C CA . LYS A 1 127 ? 18.376 -0.529 -2.633 1.00 94.50 127 LYS A CA 1
ATOM 937 C C . LYS A 1 127 ? 17.316 0.558 -2.468 1.00 94.50 127 LYS A C 1
ATOM 939 O O . LYS A 1 127 ? 17.552 1.719 -2.785 1.00 94.50 127 LYS A O 1
ATOM 944 N N . THR A 1 128 ? 16.128 0.130 -2.056 1.00 94.94 128 THR A N 1
ATOM 945 C CA . THR A 1 128 ? 14.914 0.949 -1.941 1.00 94.94 128 THR A CA 1
ATOM 946 C C . THR A 1 128 ? 14.106 0.524 -0.717 1.00 94.94 128 THR A C 1
ATOM 948 O O . THR A 1 128 ? 14.450 -0.471 -0.080 1.00 94.94 128 THR A O 1
ATOM 951 N N . THR A 1 129 ? 13.040 1.246 -0.381 1.00 94.75 129 THR A N 1
ATOM 952 C CA . THR A 1 129 ? 12.054 0.850 0.637 1.00 94.75 129 THR A CA 1
ATOM 953 C C . THR A 1 129 ? 10.645 0.909 0.067 1.00 94.75 129 THR A C 1
ATOM 955 O O . THR A 1 129 ? 10.392 1.638 -0.891 1.00 94.75 129 THR A O 1
ATOM 958 N N . VAL A 1 130 ? 9.687 0.196 0.666 1.00 94.06 130 VAL A N 1
ATOM 959 C CA . VAL A 1 130 ? 8.279 0.319 0.247 1.00 94.06 130 VAL A CA 1
ATOM 960 C C . VAL A 1 130 ? 7.774 1.757 0.399 1.00 94.06 130 VAL A C 1
ATOM 962 O O . VAL A 1 130 ? 6.960 2.195 -0.405 1.00 94.06 130 VAL A O 1
ATOM 965 N N . ASP A 1 131 ? 8.293 2.525 1.360 1.00 93.88 131 ASP A N 1
ATOM 966 C CA . ASP A 1 131 ? 7.968 3.949 1.513 1.00 93.88 131 ASP A CA 1
ATOM 967 C C . ASP A 1 131 ? 8.379 4.792 0.290 1.00 93.88 131 ASP A C 1
ATOM 969 O O . ASP A 1 131 ? 7.613 5.627 -0.212 1.00 93.88 131 ASP A O 1
ATOM 973 N N . GLU A 1 132 ? 9.583 4.540 -0.226 1.00 94.25 132 GLU A N 1
ATOM 974 C CA . GLU A 1 132 ? 10.090 5.179 -1.438 1.00 94.25 132 GLU A CA 1
ATOM 975 C C . GLU A 1 132 ? 9.359 4.678 -2.688 1.00 94.25 132 GLU A C 1
ATOM 977 O O . GLU A 1 132 ? 9.042 5.471 -3.578 1.00 94.25 132 GLU A O 1
ATOM 982 N N . LEU A 1 133 ? 9.059 3.376 -2.753 1.00 94.25 133 LEU A N 1
ATOM 983 C CA . LEU A 1 133 ? 8.283 2.783 -3.841 1.00 94.25 133 LEU A CA 1
ATOM 984 C C . LEU A 1 133 ? 6.865 3.353 -3.871 1.00 94.25 133 LEU A C 1
ATOM 986 O O . LEU A 1 133 ? 6.407 3.721 -4.944 1.00 94.25 133 LEU A O 1
ATOM 990 N N . ALA A 1 134 ? 6.195 3.518 -2.731 1.00 92.25 134 ALA A N 1
ATOM 991 C CA . ALA A 1 134 ? 4.875 4.144 -2.662 1.00 92.25 134 ALA A CA 1
ATOM 992 C C . ALA A 1 134 ? 4.892 5.554 -3.265 1.00 92.25 134 ALA A C 1
ATOM 994 O O . ALA A 1 134 ? 4.060 5.891 -4.105 1.00 92.25 134 ALA A O 1
ATOM 995 N N . SER A 1 135 ? 5.913 6.340 -2.919 1.00 90.75 135 SER A N 1
ATOM 996 C CA . SER A 1 135 ? 6.067 7.716 -3.400 1.00 90.75 135 SER A CA 1
ATOM 997 C C . SER A 1 135 ? 6.455 7.794 -4.886 1.00 90.75 135 SER A C 1
ATOM 999 O O . SER A 1 135 ? 6.045 8.717 -5.587 1.00 90.75 135 SER A O 1
ATOM 1001 N N . SER A 1 136 ? 7.261 6.845 -5.374 1.00 92.75 136 SER A N 1
ATOM 1002 C CA . SER A 1 136 ? 7.790 6.844 -6.744 1.00 92.75 136 SER A CA 1
ATOM 1003 C C . SER A 1 136 ? 6.910 6.046 -7.709 1.00 92.75 136 SER A C 1
ATOM 1005 O O . SER A 1 136 ? 6.418 6.600 -8.691 1.00 92.75 136 SER A O 1
ATOM 1007 N N . MET A 1 137 ? 6.659 4.762 -7.430 1.00 90.06 137 MET A N 1
ATOM 1008 C CA . MET A 1 137 ? 5.862 3.880 -8.290 1.00 90.06 137 MET A CA 1
ATOM 1009 C C . MET A 1 137 ? 4.420 4.361 -8.427 1.00 90.06 137 MET A C 1
ATOM 1011 O O . MET A 1 137 ? 3.873 4.239 -9.520 1.00 90.06 137 MET A O 1
ATOM 1015 N N . GLY A 1 138 ? 3.815 4.956 -7.390 1.00 85.81 138 GLY A N 1
ATOM 1016 C CA . GLY A 1 138 ? 2.439 5.467 -7.458 1.00 85.81 138 GLY A CA 1
ATOM 1017 C C . GLY A 1 138 ? 2.202 6.407 -8.651 1.00 85.81 138 GLY A C 1
ATOM 1018 O O . GLY A 1 138 ? 1.208 6.287 -9.363 1.00 85.81 138 GLY A O 1
ATOM 1019 N N . ALA A 1 139 ? 3.175 7.270 -8.962 1.00 86.44 139 ALA A N 1
ATOM 1020 C CA . ALA A 1 139 ? 3.109 8.209 -10.087 1.00 86.44 139 ALA A CA 1
ATOM 1021 C C . ALA A 1 139 ? 3.488 7.605 -11.458 1.00 86.44 139 ALA A C 1
ATOM 1023 O O . ALA A 1 139 ? 3.328 8.271 -12.492 1.00 86.44 139 ALA A O 1
ATOM 1024 N N . VAL A 1 140 ? 4.033 6.384 -11.472 1.00 93.25 140 VAL A N 1
ATOM 1025 C CA . VAL A 1 140 ? 4.507 5.672 -12.672 1.00 93.25 140 VAL A CA 1
ATOM 1026 C C . VAL A 1 140 ? 3.529 4.576 -13.095 1.00 93.25 140 VAL A C 1
ATOM 1028 O O . VAL A 1 140 ? 3.358 4.361 -14.292 1.00 93.25 140 VAL A O 1
ATOM 1031 N N . ILE A 1 141 ? 2.833 3.944 -12.144 1.00 93.81 141 ILE A N 1
ATOM 1032 C CA . ILE A 1 141 ? 1.860 2.866 -12.377 1.00 93.81 141 ILE A CA 1
ATOM 1033 C C . ILE A 1 141 ? 0.832 3.215 -13.472 1.00 93.81 141 ILE A C 1
ATOM 1035 O O . ILE A 1 141 ? 0.670 2.398 -14.379 1.00 93.81 141 ILE A O 1
ATOM 1039 N N . PRO A 1 142 ? 0.188 4.404 -13.490 1.00 89.94 142 PRO A N 1
ATOM 1040 C CA . PRO A 1 142 ? -0.774 4.732 -14.544 1.00 89.94 142 PRO A CA 1
ATOM 1041 C C . PRO A 1 142 ? -0.152 4.766 -15.947 1.00 89.94 142 PRO A C 1
ATOM 1043 O O . PRO A 1 142 ? -0.784 4.354 -16.916 1.00 89.94 142 PRO A O 1
ATOM 1046 N N . VAL A 1 143 ? 1.099 5.228 -16.057 1.00 91.88 143 VAL A N 1
ATOM 1047 C CA . VAL A 1 143 ? 1.831 5.303 -17.333 1.00 91.88 143 VAL A CA 1
ATOM 1048 C C . VAL A 1 143 ? 2.290 3.914 -17.775 1.00 91.88 143 VAL A C 1
ATOM 1050 O O . VAL A 1 143 ? 2.149 3.571 -18.943 1.00 91.88 143 VAL A O 1
ATOM 1053 N N . ALA A 1 144 ? 2.796 3.102 -16.844 1.00 93.44 144 ALA A N 1
ATOM 1054 C CA . ALA A 1 144 ? 3.198 1.721 -17.100 1.00 93.44 144 ALA A CA 1
ATOM 1055 C C . ALA A 1 144 ? 2.026 0.858 -17.567 1.00 93.44 144 ALA A C 1
ATOM 1057 O O . ALA A 1 144 ? 2.115 0.231 -18.620 1.00 93.44 144 ALA A O 1
ATOM 1058 N N . SER A 1 145 ? 0.896 0.925 -16.864 1.00 92.19 145 SER A N 1
ATOM 1059 C CA . SER A 1 145 ? -0.325 0.221 -17.255 1.00 92.19 145 SER A CA 1
ATOM 1060 C C . SER A 1 145 ? -0.818 0.650 -18.644 1.00 92.19 145 SER A C 1
ATOM 1062 O O . SER A 1 145 ? -1.091 -0.201 -19.489 1.00 92.19 145 SER A O 1
ATOM 1064 N N . ALA A 1 146 ? -0.835 1.957 -18.943 1.00 89.88 146 ALA A N 1
ATOM 1065 C CA . ALA A 1 146 ? -1.200 2.460 -20.273 1.00 89.88 146 ALA A CA 1
ATOM 1066 C C . ALA A 1 146 ? -0.243 1.993 -21.388 1.00 89.88 146 ALA A C 1
ATOM 1068 O O . ALA A 1 146 ? -0.661 1.828 -22.533 1.00 89.88 146 ALA A O 1
ATOM 1069 N N . ALA A 1 147 ? 1.025 1.750 -21.053 1.00 91.00 147 ALA A N 1
ATOM 1070 C CA . ALA A 1 147 ? 2.032 1.200 -21.955 1.00 91.00 147 ALA A CA 1
ATOM 1071 C C . ALA A 1 147 ? 2.005 -0.340 -22.057 1.00 91.00 147 ALA A C 1
ATOM 1073 O O . ALA A 1 147 ? 2.854 -0.906 -22.742 1.00 91.00 147 ALA A O 1
ATOM 1074 N N . ASN A 1 148 ? 1.060 -1.023 -21.393 1.00 89.38 148 ASN A N 1
ATOM 1075 C CA . ASN A 1 148 ? 1.035 -2.482 -21.209 1.00 89.38 148 ASN A CA 1
ATOM 1076 C C . ASN A 1 148 ? 2.309 -3.051 -20.554 1.00 89.38 148 ASN A C 1
ATOM 1078 O O . ASN A 1 148 ? 2.641 -4.218 -20.749 1.00 89.38 148 ASN A O 1
ATOM 1082 N N . TYR A 1 149 ? 3.022 -2.232 -19.781 1.00 93.69 149 TYR A N 1
ATOM 1083 C CA . TYR A 1 149 ? 4.184 -2.649 -19.007 1.00 93.69 149 TYR A CA 1
ATOM 1084 C C . TYR A 1 149 ? 3.708 -3.218 -17.6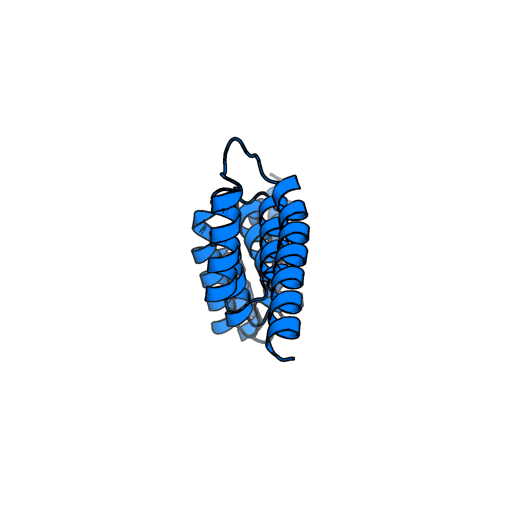76 1.00 93.69 149 TYR A C 1
ATOM 1086 O O . TYR A 1 149 ? 3.047 -2.506 -16.922 1.00 93.69 149 TYR A O 1
ATOM 1094 N N . SER A 1 150 ? 3.985 -4.492 -17.405 1.00 94.06 150 SER A N 1
ATOM 1095 C CA . SER A 1 150 ? 3.431 -5.190 -16.239 1.00 94.06 150 SER A CA 1
ATOM 1096 C C . SER A 1 150 ? 3.986 -4.658 -14.915 1.00 94.06 150 SER A C 1
ATOM 1098 O O . SER A 1 150 ? 5.071 -4.072 -14.849 1.00 94.06 150 SER A O 1
ATOM 1100 N N . ILE A 1 151 ? 3.256 -4.900 -13.821 1.00 94.25 151 ILE A N 1
ATOM 1101 C CA . ILE A 1 151 ? 3.720 -4.502 -12.489 1.00 94.25 151 ILE A CA 1
ATOM 1102 C C . ILE A 1 151 ? 4.978 -5.270 -12.074 1.00 94.25 151 ILE A C 1
ATOM 1104 O O . ILE A 1 151 ? 5.847 -4.704 -11.418 1.00 94.25 151 ILE A O 1
ATOM 1108 N N . GLU A 1 152 ? 5.119 -6.525 -12.500 1.00 94.88 152 GLU A N 1
ATOM 1109 C CA . GLU A 1 152 ? 6.310 -7.338 -12.269 1.00 94.88 152 GLU A CA 1
ATOM 1110 C C . GLU A 1 152 ? 7.540 -6.768 -12.988 1.00 94.88 152 GLU A C 1
ATOM 1112 O O . GLU A 1 152 ? 8.625 -6.705 -12.400 1.00 94.88 152 GLU A O 1
ATOM 1117 N N . GLU A 1 153 ? 7.386 -6.309 -14.232 1.00 95.00 153 GLU A N 1
ATOM 1118 C CA . GLU A 1 153 ? 8.463 -5.642 -14.970 1.00 95.00 153 GLU A CA 1
ATOM 1119 C C . GLU A 1 153 ? 8.820 -4.297 -14.333 1.00 95.00 153 GLU A C 1
ATOM 1121 O O . GLU A 1 153 ? 10.002 -4.008 -14.142 1.00 95.00 153 GLU A O 1
ATOM 1126 N N . LEU A 1 154 ? 7.815 -3.518 -13.915 1.00 95.19 154 LEU A N 1
ATOM 1127 C CA . LEU A 1 154 ? 8.014 -2.269 -13.182 1.00 95.19 154 LEU A CA 1
ATOM 1128 C C . LEU A 1 154 ? 8.812 -2.496 -11.898 1.00 95.19 154 LEU A C 1
ATOM 1130 O O . LEU A 1 154 ? 9.858 -1.880 -11.701 1.00 95.19 154 LEU A O 1
ATOM 1134 N N . SER A 1 155 ? 8.379 -3.429 -11.060 1.00 95.50 155 SER A N 1
ATOM 1135 C CA . SER A 1 155 ? 9.090 -3.829 -9.846 1.00 95.50 155 SER A CA 1
ATOM 1136 C C . SER A 1 155 ? 10.516 -4.304 -10.129 1.00 95.50 155 SER A C 1
ATOM 1138 O O . SER A 1 155 ? 11.456 -3.898 -9.445 1.00 95.50 155 SER A O 1
ATOM 1140 N N . THR A 1 156 ? 10.713 -5.099 -11.181 1.00 96.12 156 THR A N 1
ATOM 1141 C CA . THR A 1 156 ? 12.043 -5.578 -11.585 1.00 96.12 156 THR A CA 1
ATOM 1142 C C . THR A 1 156 ? 12.955 -4.429 -12.016 1.00 96.12 156 THR A C 1
ATOM 1144 O O . THR A 1 156 ? 14.124 -4.396 -11.623 1.00 96.12 156 THR A O 1
ATOM 1147 N N . ALA A 1 157 ? 12.436 -3.459 -12.773 1.00 95.81 157 ALA A N 1
ATOM 1148 C CA . ALA A 1 157 ? 13.185 -2.278 -13.188 1.00 95.81 157 ALA A CA 1
ATOM 1149 C C . ALA A 1 157 ? 13.648 -1.461 -11.974 1.00 95.81 157 ALA A C 1
ATOM 1151 O O . ALA A 1 157 ? 14.831 -1.137 -11.866 1.00 95.81 157 ALA A O 1
ATOM 1152 N N . TYR A 1 158 ? 12.753 -1.209 -11.016 1.00 96.44 158 TYR A N 1
ATOM 1153 C CA . TYR A 1 158 ? 13.089 -0.520 -9.770 1.00 96.44 158 TYR A CA 1
ATOM 1154 C C . TYR A 1 158 ? 14.139 -1.276 -8.952 1.00 96.44 158 TYR A C 1
ATOM 1156 O O . TYR A 1 158 ? 15.130 -0.678 -8.525 1.00 96.44 158 TYR A O 1
ATOM 1164 N N . ALA A 1 159 ? 13.971 -2.588 -8.766 1.00 97.00 159 ALA A N 1
ATOM 1165 C CA . ALA A 1 159 ? 14.937 -3.412 -8.045 1.00 97.00 159 ALA A CA 1
ATOM 1166 C C . ALA A 1 159 ? 16.324 -3.348 -8.702 1.00 97.00 159 ALA A C 1
ATOM 1168 O O . ALA A 1 159 ? 17.323 -3.102 -8.028 1.00 97.00 159 ALA A O 1
ATOM 1169 N N . LEU A 1 160 ? 16.400 -3.499 -10.028 1.00 97.00 160 LEU A N 1
ATOM 1170 C CA . LEU A 1 160 ? 17.663 -3.481 -10.764 1.00 97.00 160 LEU A CA 1
ATOM 1171 C C . LEU A 1 160 ? 18.337 -2.103 -10.738 1.00 97.00 160 LEU A C 1
ATOM 1173 O O . LEU A 1 160 ? 19.539 -2.010 -10.491 1.00 97.00 160 LEU A O 1
ATOM 1177 N N . MET A 1 161 ? 17.589 -1.032 -10.995 1.00 96.44 161 MET A N 1
ATOM 1178 C CA . MET A 1 161 ? 18.129 0.330 -11.025 1.00 96.44 161 MET A CA 1
ATOM 1179 C C . MET A 1 161 ? 18.655 0.746 -9.653 1.00 96.44 161 MET A C 1
ATOM 1181 O O . MET A 1 161 ? 19.792 1.206 -9.538 1.00 96.44 161 MET A O 1
ATOM 1185 N N . THR A 1 162 ? 17.865 0.508 -8.606 1.00 96.88 162 THR A N 1
ATOM 1186 C CA . THR A 1 162 ? 18.245 0.870 -7.236 1.00 96.88 162 THR A CA 1
ATOM 1187 C C . THR A 1 162 ? 19.409 0.032 -6.727 1.00 96.88 162 THR A C 1
ATOM 1189 O O . THR A 1 162 ? 20.340 0.571 -6.129 1.00 96.88 162 THR A O 1
ATOM 1192 N N . LYS A 1 163 ? 19.453 -1.264 -7.064 1.00 96.75 163 LYS A N 1
ATOM 1193 C CA . LYS A 1 163 ? 20.613 -2.126 -6.796 1.00 96.75 163 LYS A CA 1
ATOM 1194 C C . LYS A 1 163 ? 21.904 -1.591 -7.423 1.00 96.75 163 LYS A C 1
ATOM 1196 O O . LYS A 1 163 ? 22.963 -1.708 -6.813 1.00 96.75 163 LYS A O 1
ATOM 1201 N N . ASN A 1 164 ? 21.821 -0.980 -8.605 1.00 96.00 164 ASN A N 1
ATOM 1202 C CA . ASN A 1 164 ? 22.958 -0.355 -9.288 1.00 96.00 164 ASN A CA 1
ATOM 1203 C C . ASN A 1 164 ? 23.255 1.081 -8.813 1.00 96.00 164 ASN A C 1
ATOM 1205 O O . ASN A 1 164 ? 24.111 1.751 -9.387 1.00 96.00 164 ASN A O 1
ATOM 1209 N N . GLY A 1 165 ? 22.590 1.552 -7.755 1.00 93.75 165 GLY A N 1
ATOM 1210 C CA . GLY A 1 165 ? 22.879 2.833 -7.109 1.00 93.75 165 GLY A CA 1
ATOM 1211 C C . GLY A 1 165 ? 22.066 4.023 -7.616 1.00 93.75 165 GLY A C 1
ATOM 1212 O O . GLY A 1 165 ? 22.342 5.139 -7.186 1.00 93.75 165 GLY A O 1
ATOM 1213 N N . ILE A 1 166 ? 21.071 3.811 -8.482 1.00 96.25 166 ILE A N 1
ATOM 1214 C CA . ILE A 1 166 ? 20.138 4.865 -8.908 1.00 96.25 166 ILE A CA 1
ATOM 1215 C C . ILE A 1 166 ? 19.110 5.091 -7.796 1.00 96.25 166 ILE A C 1
ATOM 1217 O O . ILE A 1 166 ? 18.552 4.127 -7.272 1.00 96.25 166 ILE A O 1
ATOM 1221 N N . ALA A 1 167 ? 18.826 6.338 -7.424 1.00 96.56 167 ALA A N 1
ATOM 1222 C CA . ALA A 1 167 ? 17.827 6.593 -6.387 1.00 96.56 167 ALA A CA 1
ATOM 1223 C C . ALA A 1 167 ? 16.421 6.153 -6.843 1.00 96.56 167 ALA A C 1
ATOM 1225 O O . ALA A 1 167 ? 16.078 6.244 -8.020 1.00 96.56 167 ALA A O 1
ATOM 1226 N N . THR A 1 168 ? 15.564 5.722 -5.916 1.00 95.44 168 THR A N 1
ATOM 1227 C CA . THR A 1 168 ? 14.202 5.241 -6.227 1.00 95.44 168 THR A CA 1
ATOM 1228 C C . THR A 1 168 ? 13.354 6.272 -6.991 1.00 95.44 168 THR A C 1
ATOM 1230 O O . THR A 1 168 ? 12.575 5.926 -7.884 1.00 95.44 168 THR A O 1
ATOM 1233 N N . SER A 1 169 ? 13.502 7.561 -6.677 1.00 95.31 169 SER A N 1
ATOM 1234 C CA . SER A 1 169 ? 12.828 8.663 -7.382 1.00 95.31 169 SER A CA 1
ATOM 1235 C C . SER A 1 169 ? 13.356 8.867 -8.809 1.00 95.31 169 SER A C 1
ATOM 1237 O O . SER A 1 169 ? 12.580 9.097 -9.741 1.00 95.31 169 SER A O 1
ATOM 1239 N N . GLU A 1 170 ? 14.669 8.739 -9.001 1.00 95.69 170 GLU A N 1
ATOM 1240 C CA . GLU A 1 170 ? 15.321 8.825 -10.312 1.00 95.69 170 GLU A CA 1
ATOM 1241 C C . GLU A 1 170 ? 14.937 7.634 -11.189 1.00 95.69 170 GLU A C 1
ATOM 1243 O O . GLU A 1 170 ? 14.545 7.826 -12.338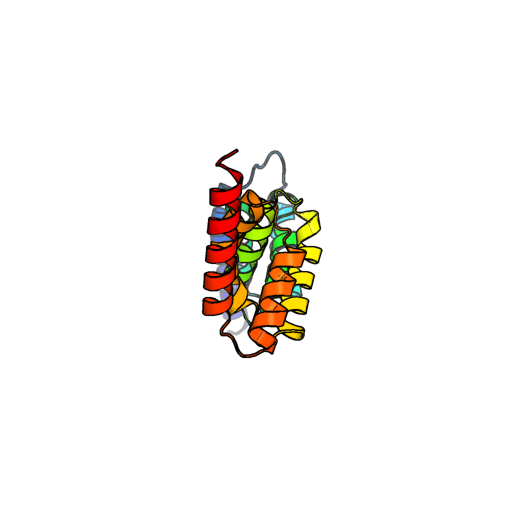 1.00 95.69 170 GLU A O 1
ATOM 1248 N N . ALA A 1 171 ? 14.953 6.419 -10.630 1.00 95.75 171 ALA A N 1
ATOM 1249 C CA . ALA A 1 171 ? 14.509 5.205 -11.309 1.00 95.75 171 ALA A CA 1
ATOM 1250 C C . ALA A 1 171 ? 13.076 5.364 -11.841 1.00 95.75 171 ALA A C 1
ATOM 1252 O O . ALA A 1 171 ? 12.819 5.104 -13.016 1.00 95.75 171 ALA A O 1
ATOM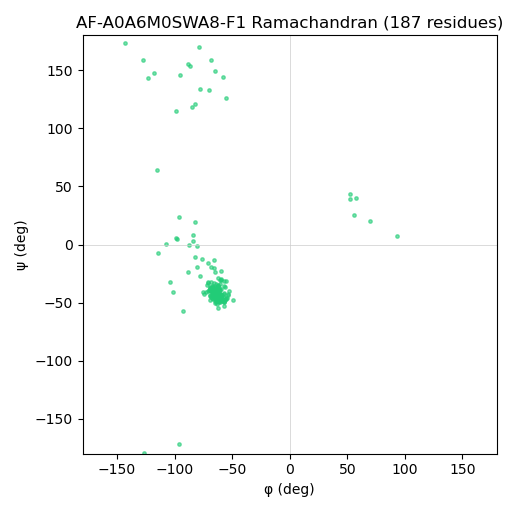 1253 N N . GLY A 1 172 ? 12.164 5.895 -11.020 1.00 94.56 172 GLY A N 1
ATOM 1254 C CA . GLY A 1 172 ? 10.798 6.190 -11.451 1.00 94.56 172 GLY A CA 1
ATOM 1255 C C . GLY A 1 172 ? 10.714 7.214 -12.576 1.00 94.56 172 GLY A C 1
ATOM 1256 O O . GLY A 1 172 ? 9.965 7.025 -13.534 1.00 94.56 172 GLY A O 1
ATOM 1257 N N . THR A 1 173 ? 11.528 8.267 -12.511 1.00 94.50 173 THR A N 1
ATOM 1258 C CA . THR A 1 173 ? 11.606 9.284 -13.570 1.00 94.50 173 THR A CA 1
ATOM 1259 C C . THR A 1 173 ? 12.110 8.687 -14.884 1.00 94.50 173 THR A C 1
ATOM 1261 O O . THR A 1 173 ? 11.531 8.949 -15.941 1.00 94.50 173 THR A O 1
ATOM 1264 N N . TYR A 1 174 ? 13.145 7.847 -14.832 1.00 94.19 174 TYR A N 1
ATOM 1265 C CA . TYR A 1 174 ? 13.699 7.173 -16.005 1.00 94.19 174 TYR A CA 1
ATOM 1266 C C . TYR A 1 174 ? 12.702 6.202 -16.629 1.00 94.1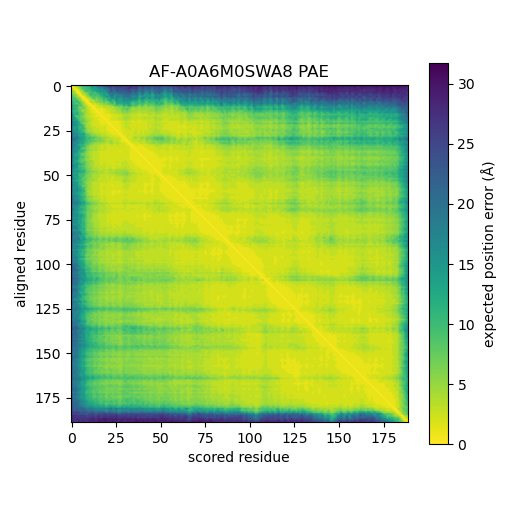9 174 TYR A C 1
ATOM 1268 O O . TYR A 1 174 ? 12.460 6.281 -17.833 1.00 94.19 174 TYR A O 1
ATOM 1276 N N . VAL A 1 175 ? 12.068 5.346 -15.823 1.00 93.94 175 VAL A N 1
ATOM 1277 C CA . VAL A 1 175 ? 11.065 4.392 -16.314 1.00 93.94 175 VAL A CA 1
ATOM 1278 C C . VAL A 1 175 ? 9.868 5.132 -16.911 1.00 93.94 175 VAL A C 1
ATOM 1280 O O . VAL A 1 175 ? 9.460 4.832 -18.029 1.00 93.94 175 VAL A O 1
ATOM 1283 N N . LYS A 1 176 ? 9.351 6.166 -16.237 1.00 93.12 176 LYS A N 1
ATOM 1284 C CA . LYS A 1 176 ? 8.248 6.985 -16.759 1.00 93.12 176 LYS A CA 1
ATOM 1285 C C . LYS A 1 176 ? 8.593 7.653 -18.087 1.00 93.12 176 LYS A C 1
ATOM 1287 O O . LYS A 1 176 ? 7.763 7.647 -18.995 1.00 93.12 176 LYS A O 1
ATOM 1292 N N . SER A 1 177 ? 9.798 8.210 -18.208 1.00 93.00 177 SER A N 1
ATOM 1293 C CA . SER A 1 177 ? 10.260 8.862 -19.440 1.00 93.00 177 SER A CA 1
ATOM 1294 C C . SER A 1 177 ? 10.396 7.852 -20.577 1.00 93.00 177 SER A C 1
ATOM 1296 O O 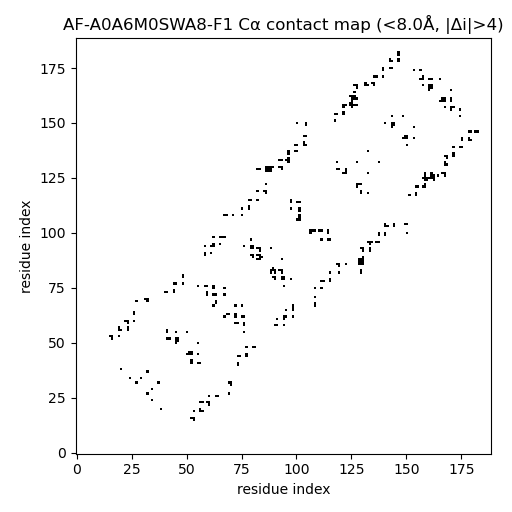. SER A 1 177 ? 9.865 8.077 -21.659 1.00 93.00 177 SER A O 1
ATOM 1298 N N . MET A 1 178 ? 11.017 6.698 -20.310 1.00 92.94 178 MET A N 1
ATOM 1299 C CA . MET A 1 178 ? 11.150 5.601 -21.272 1.00 92.94 178 MET A CA 1
ATOM 1300 C C . MET A 1 178 ? 9.783 5.133 -21.791 1.00 92.94 178 MET A C 1
ATOM 1302 O O . MET A 1 178 ? 9.578 5.041 -22.998 1.00 92.94 178 MET A O 1
ATOM 1306 N N . LEU A 1 179 ? 8.832 4.876 -20.890 1.00 92.06 179 LEU A N 1
ATOM 1307 C CA . LEU A 1 179 ? 7.492 4.407 -21.253 1.00 92.06 179 LEU A CA 1
ATOM 1308 C C . LEU A 1 179 ? 6.690 5.465 -22.019 1.00 92.06 179 LEU A C 1
ATOM 1310 O O . LEU A 1 179 ? 5.961 5.128 -22.954 1.00 92.06 179 LEU A O 1
ATOM 1314 N N . SER A 1 180 ? 6.847 6.741 -21.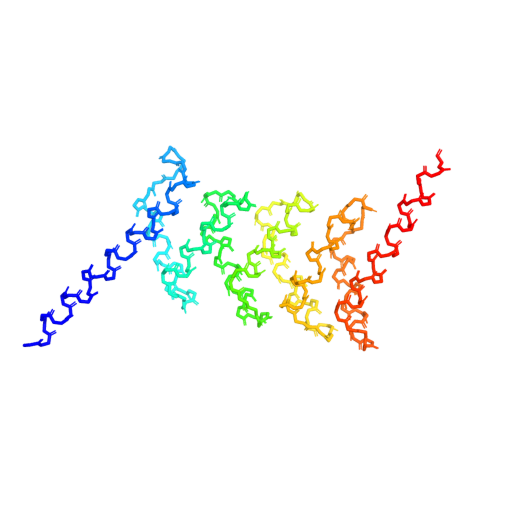658 1.00 89.62 180 SER A N 1
ATOM 1315 C CA . SER A 1 180 ? 6.201 7.857 -22.360 1.00 89.62 180 SER A CA 1
ATOM 1316 C C . SER A 1 180 ? 6.718 7.996 -23.796 1.00 89.62 180 SER A C 1
ATOM 1318 O O . SER A 1 180 ? 5.932 8.232 -24.710 1.00 89.62 180 SER A O 1
ATOM 1320 N N . GLU A 1 181 ? 8.020 7.803 -24.020 1.00 87.44 181 GLU A N 1
ATOM 1321 C CA . GLU A 1 181 ? 8.595 7.821 -25.371 1.00 87.44 181 GLU A CA 1
ATOM 1322 C C . GLU A 1 181 ? 8.150 6.608 -26.199 1.00 87.44 181 GLU A C 1
ATOM 1324 O O . GLU A 1 181 ? 7.725 6.774 -27.340 1.00 87.44 181 GLU A O 1
ATOM 1329 N N . ILE A 1 182 ? 8.147 5.398 -25.624 1.00 82.69 182 ILE A N 1
ATOM 1330 C CA . ILE A 1 182 ? 7.708 4.178 -26.328 1.00 82.69 182 ILE A CA 1
ATOM 1331 C C . ILE A 1 182 ? 6.239 4.282 -26.761 1.00 82.69 182 ILE A C 1
ATOM 1333 O O . ILE A 1 182 ? 5.911 3.990 -27.911 1.00 82.69 182 ILE A O 1
ATOM 1337 N N . THR A 1 183 ? 5.352 4.734 -25.870 1.00 81.06 183 THR A N 1
ATOM 1338 C CA . THR A 1 183 ? 3.921 4.896 -26.188 1.00 81.06 183 THR A CA 1
ATOM 1339 C C . THR A 1 183 ? 3.679 5.985 -27.229 1.00 81.06 183 THR A C 1
ATOM 1341 O O . THR A 1 183 ? 2.850 5.808 -28.126 1.00 81.06 183 THR A O 1
ATOM 1344 N N . LYS A 1 184 ? 4.437 7.085 -27.177 1.00 77.31 184 LYS A N 1
ATOM 1345 C CA . LYS A 1 184 ? 4.369 8.153 -28.179 1.00 77.31 184 LYS A CA 1
ATOM 1346 C C . LYS A 1 184 ? 4.875 7.695 -29.547 1.00 77.31 184 LYS A C 1
ATOM 1348 O O . LYS A 1 184 ? 4.200 7.952 -30.537 1.00 77.31 184 LYS A O 1
ATOM 1353 N N . SER A 1 185 ? 6.017 7.007 -29.619 1.00 63.81 185 SER A N 1
ATOM 1354 C CA . SER A 1 185 ? 6.562 6.474 -30.878 1.00 63.81 185 SER A CA 1
ATOM 1355 C C . SER A 1 185 ? 5.690 5.369 -31.480 1.00 63.81 185 SER A C 1
ATOM 1357 O O . SER A 1 185 ? 5.537 5.325 -32.697 1.00 63.81 185 SER A O 1
ATOM 1359 N N . GLY A 1 186 ? 5.073 4.521 -30.651 1.00 57.25 186 GLY A N 1
ATOM 1360 C CA . GLY A 1 186 ? 4.130 3.488 -31.097 1.00 57.25 186 GLY A CA 1
ATOM 1361 C C . GLY A 1 186 ? 2.780 4.026 -31.585 1.00 57.25 186 GLY A C 1
ATOM 1362 O O . GLY A 1 186 ? 2.058 3.312 -32.267 1.00 57.25 186 GLY A O 1
ATOM 1363 N N . SER A 1 187 ? 2.445 5.284 -31.277 1.00 55.28 187 SER A N 1
ATOM 1364 C CA . SER A 1 187 ? 1.212 5.945 -31.737 1.00 55.28 187 SER A CA 1
ATOM 1365 C C . SER A 1 187 ? 1.355 6.638 -33.104 1.00 55.28 187 SER A C 1
ATOM 1367 O O . SER A 1 187 ? 0.396 7.244 -33.576 1.00 55.28 187 SER A O 1
ATOM 1369 N N . ILE A 1 188 ? 2.539 6.597 -33.736 1.00 49.19 188 ILE A N 1
ATOM 1370 C CA . ILE A 1 188 ? 2.809 7.212 -35.058 1.00 49.19 188 ILE A CA 1
ATOM 1371 C C . ILE A 1 188 ? 2.685 6.183 -36.207 1.00 49.19 188 ILE A C 1
ATOM 1373 O O . ILE A 1 188 ? 3.253 6.365 -37.282 1.00 49.19 188 ILE A O 1
ATOM 1377 N N . THR A 1 189 ? 1.936 5.100 -36.005 1.00 42.81 189 THR A N 1
ATOM 1378 C CA . THR A 1 189 ? 1.565 4.124 -37.048 1.00 42.81 189 THR A CA 1
ATOM 1379 C C . THR A 1 189 ? 0.068 3.905 -37.039 1.00 42.81 189 THR A C 1
ATOM 1381 O O . THR A 1 189 ? -0.518 3.859 -38.141 1.00 42.81 189 THR A O 1
#

InterPro domains:
  IPR010090 Phage tail tape measure protein [PF10145] (40-184)
  IPR010090 Phage tail tape measure protein [TIGR01760] (12-185)

Foldseek 3Di:
DVVVVVVVVVVVLVVLLVVLLVLQVVLDDCVVDPSVVVSVLLVVLCVVLVHRSNLLSVLLSLLVVLVADNVCSSVLLSLLSVLCVLQVHDSNLSSQQLSLLCVLQVHHSVCSNVSSVLQSVLVVLFVDGSRLCSVQVSVQSNLCSVLVNHPNNVSVQLSVCRNVPHRSNRSSVVNSVVSVVVVVVVVPD

Organism: Clostridium botulinum (NCBI:txid1491)

Nearest PDB structures (foldseek):
  4wt3-assembly1_A  TM=2.990E-01  e=8.467E+00  Arabidopsis thaliana
  6qo1-assembly4_C  TM=1.911E-01  e=4.820E+00  Borreliella burgdorferi B31
  7sqc-assembly1_1H  TM=1.613E-01  e=5.816E+00  Chlamydomonas reinhardtii

pLDDT: mean 88.76, std 10.53, range [42.81, 97.0]

Sequence (189 aa):
LPLAGVGIATGKMAMDFESNFAKVSTVLDSNIVNFDDYKKDILQASSDSKISVDEFSEAVYSSISASVDQTKAVEFTTNAMKLAKGGFTTGAKAVDVMTTAINGYKLKTEDATKISDLLIVTQNLGKTTVDELASSMGAVIPVASAANYSIEELSTAYALMTKNGIATSEAGTYVKSMLSEITKSGSIT

Radius of gyration: 19.63 Å; Cα contacts (8 Å, |Δi|>4): 227; chains: 1; bounding box: 50×20×80 Å

Mean predicted aligned error: 6.34 Å

Secondary structure (DSSP, 8-state):
-HHHHHHHHHHHHHHHHHHHHHHHHTT--TTTS-HHHHHHHHHHHHHHHT--HHHHHHHHHHHHHTT--TTTHHHHHHHHHHHHHHTT--HHHHHHHHHHHHHHTT--GGGHHHHHHHHHHHHHHTT--HHHHHHHHTTTHHHHHHTT--HHHHHHHHHHHHHTT--HHHHHHHHHHHHHHHHHHHT--